Protein AF-A0A402DBP2-F1 (afdb_monomer_lite)

Structure (mmCIF, N/CA/C/O backbone):
data_AF-A0A402DBP2-F1
#
_entry.id   AF-A0A402DBP2-F1
#
loop_
_atom_site.group_PDB
_atom_site.id
_atom_site.type_symbol
_atom_site.label_atom_id
_atom_site.label_alt_id
_atom_site.label_comp_id
_atom_site.label_asym_id
_atom_site.label_entity_id
_atom_site.label_seq_id
_atom_site.pdbx_PDB_ins_code
_atom_site.Cartn_x
_atom_site.Cartn_y
_atom_site.Cartn_z
_atom_site.occupancy
_atom_site.B_iso_or_equiv
_atom_site.auth_seq_id
_atom_site.auth_comp_id
_atom_site.auth_asym_id
_atom_site.auth_atom_id
_atom_site.pdbx_PDB_model_num
ATOM 1 N N . MET A 1 1 ? -18.934 -12.670 -10.710 1.00 37.28 1 MET A N 1
ATOM 2 C CA . MET A 1 1 ? -18.566 -11.451 -11.459 1.00 37.28 1 MET A CA 1
ATOM 3 C C . MET A 1 1 ? -17.063 -11.507 -11.637 1.00 37.28 1 MET A C 1
ATOM 5 O O . MET A 1 1 ? -16.376 -11.527 -10.628 1.00 37.28 1 MET A O 1
ATOM 9 N N . ALA A 1 2 ? -16.567 -11.702 -12.858 1.00 37.47 2 ALA A N 1
ATOM 10 C CA . ALA A 1 2 ? -15.130 -11.810 -13.094 1.00 37.47 2 ALA A CA 1
ATOM 11 C C . ALA A 1 2 ? -14.470 -10.454 -12.798 1.00 37.47 2 ALA A C 1
ATOM 13 O O . ALA A 1 2 ? -14.871 -9.449 -13.379 1.00 37.47 2 ALA A O 1
ATOM 14 N N . GLU A 1 3 ? -13.513 -10.428 -11.871 1.00 47.62 3 GLU A N 1
ATOM 15 C CA . GLU A 1 3 ? -12.666 -9.263 -11.619 1.00 47.62 3 GLU A CA 1
ATOM 16 C C . GLU A 1 3 ? -11.857 -8.967 -12.885 1.00 47.62 3 GLU A C 1
ATOM 18 O O . GLU A 1 3 ? -10.913 -9.681 -13.227 1.00 47.62 3 GLU A O 1
ATOM 23 N N . GLU A 1 4 ? -12.236 -7.920 -13.614 1.00 49.62 4 GLU A N 1
ATOM 24 C CA . GLU A 1 4 ? -11.388 -7.365 -14.663 1.00 49.62 4 GLU A CA 1
ATOM 25 C C . GLU A 1 4 ? -10.175 -6.709 -13.995 1.00 49.62 4 GLU A C 1
ATOM 27 O O . GLU A 1 4 ? -10.201 -5.566 -13.536 1.00 49.62 4 GLU A O 1
ATOM 32 N N . THR A 1 5 ? -9.082 -7.461 -13.896 1.00 60.56 5 THR A N 1
ATOM 33 C CA . THR A 1 5 ? -7.776 -6.906 -13.547 1.00 60.56 5 THR A CA 1
ATOM 34 C C . THR A 1 5 ? -7.359 -5.931 -14.642 1.00 60.56 5 THR A C 1
ATOM 36 O O . THR A 1 5 ? -7.296 -6.286 -15.823 1.00 60.56 5 THR A O 1
ATOM 39 N N . ALA A 1 6 ? -7.106 -4.675 -14.265 1.00 66.50 6 ALA A N 1
ATOM 40 C CA . ALA A 1 6 ? -6.653 -3.660 -15.203 1.00 66.50 6 ALA A CA 1
ATOM 41 C C . ALA A 1 6 ? -5.301 -4.095 -15.787 1.00 66.50 6 ALA A C 1
ATOM 43 O O . ALA A 1 6 ? -4.314 -4.254 -15.067 1.00 66.50 6 ALA A O 1
ATOM 44 N N . LYS A 1 7 ? -5.264 -4.318 -17.102 1.00 77.00 7 LYS A N 1
ATOM 45 C CA . LYS A 1 7 ? -4.059 -4.724 -17.831 1.00 77.00 7 LYS A CA 1
ATOM 46 C C . LYS A 1 7 ? -3.437 -3.514 -18.503 1.00 77.00 7 LYS A C 1
ATOM 48 O O . LYS A 1 7 ? -4.121 -2.802 -19.234 1.00 77.00 7 LYS A O 1
ATOM 53 N N . ILE A 1 8 ? -2.131 -3.325 -18.342 1.00 67.69 8 ILE A N 1
ATOM 54 C CA . ILE A 1 8 ? -1.374 -2.350 -19.135 1.00 67.69 8 ILE A CA 1
ATOM 55 C C . ILE A 1 8 ? -0.336 -3.089 -19.968 1.00 67.69 8 ILE A C 1
ATOM 57 O O . ILE A 1 8 ? 0.447 -3.890 -19.465 1.00 67.69 8 ILE A O 1
ATOM 61 N N . LYS A 1 9 ? -0.304 -2.798 -21.269 1.00 71.31 9 LYS A N 1
ATOM 62 C CA . LYS A 1 9 ? 0.741 -3.290 -22.165 1.00 71.31 9 LYS A CA 1
ATOM 63 C C . LYS A 1 9 ? 1.899 -2.300 -22.191 1.00 71.31 9 LYS A C 1
ATOM 65 O O . LYS A 1 9 ? 1.736 -1.184 -22.677 1.00 71.31 9 LYS A O 1
ATOM 70 N N . LEU A 1 10 ? 3.067 -2.721 -21.713 1.00 63.94 10 LEU A N 1
ATOM 71 C CA . LEU A 1 10 ? 4.302 -1.943 -21.791 1.00 63.94 10 LEU A CA 1
ATOM 72 C C . LEU A 1 10 ? 5.319 -2.730 -22.615 1.00 63.94 10 LEU A C 1
ATOM 74 O O . LEU A 1 10 ? 5.664 -3.870 -22.308 1.00 63.94 10 LEU A O 1
ATOM 78 N N . TYR A 1 11 ? 5.772 -2.118 -23.708 1.00 65.88 11 TYR A N 1
ATOM 79 C CA . TYR A 1 11 ? 6.667 -2.736 -24.686 1.00 65.88 11 TYR A CA 1
ATOM 80 C C . TYR A 1 11 ? 6.136 -4.074 -25.232 1.00 65.88 11 TYR A C 1
ATOM 82 O O . TYR A 1 11 ? 5.274 -4.087 -26.114 1.00 65.88 11 TYR A O 1
ATOM 90 N N . ARG A 1 12 ? 6.682 -5.197 -24.751 1.00 70.00 12 ARG A N 1
ATOM 91 C CA . ARG A 1 12 ? 6.370 -6.559 -25.209 1.00 70.00 12 ARG A CA 1
ATOM 92 C C . ARG A 1 12 ? 5.529 -7.349 -24.213 1.00 70.00 12 ARG A C 1
ATOM 94 O O . ARG A 1 12 ? 4.995 -8.386 -24.596 1.00 70.00 12 ARG A O 1
ATOM 101 N N . LYS A 1 13 ? 5.393 -6.866 -22.978 1.00 73.25 13 LYS A N 1
ATOM 102 C CA . LYS A 1 13 ? 4.695 -7.563 -21.901 1.00 73.25 13 LYS A CA 1
ATOM 103 C C . LYS A 1 13 ? 3.385 -6.864 -21.565 1.00 73.25 13 LYS A C 1
ATOM 105 O O . LYS A 1 13 ? 3.228 -5.653 -21.727 1.00 73.25 13 LYS A O 1
ATOM 110 N N . THR A 1 14 ? 2.419 -7.668 -21.142 1.00 78.00 14 THR A N 1
ATOM 111 C CA . THR A 1 14 ? 1.170 -7.176 -20.567 1.00 78.00 14 THR A CA 1
ATOM 112 C C . THR A 1 14 ? 1.254 -7.406 -19.077 1.00 78.00 14 THR A C 1
ATOM 114 O O . THR A 1 14 ? 1.396 -8.543 -18.640 1.00 78.00 14 THR A O 1
ATOM 117 N N . TYR A 1 15 ? 1.188 -6.321 -18.329 1.00 75.19 15 TYR A N 1
ATOM 118 C CA . TYR A 1 15 ? 1.244 -6.324 -16.887 1.00 75.19 15 TYR A CA 1
ATOM 119 C C . TYR A 1 15 ? -0.160 -6.298 -16.319 1.00 75.19 15 TYR A C 1
ATOM 121 O O . TYR A 1 15 ? -1.032 -5.587 -16.826 1.00 75.19 15 TYR A O 1
ATOM 129 N N . GLN A 1 16 ? -0.349 -7.058 -15.252 1.00 78.12 16 GLN A N 1
ATOM 130 C CA . GLN A 1 16 ? -1.519 -6.943 -14.400 1.00 78.12 16 GLN A CA 1
ATOM 131 C C . GLN A 1 16 ? -1.218 -5.879 -13.358 1.00 78.12 16 GLN A C 1
ATOM 133 O O . GLN A 1 16 ? -0.213 -5.985 -12.655 1.00 78.12 16 GLN A O 1
ATOM 138 N N . LEU A 1 17 ? -2.051 -4.847 -13.278 1.00 74.12 17 LEU A N 1
ATOM 139 C CA . LEU A 1 17 ? -1.899 -3.872 -12.209 1.00 74.12 17 LEU A CA 1
ATOM 140 C C . LEU A 1 17 ? -2.443 -4.480 -10.921 1.00 74.12 17 LEU A C 1
ATOM 142 O O . LEU A 1 17 ? -3.527 -5.074 -10.958 1.00 74.12 17 LEU A O 1
ATOM 146 N N . PRO A 1 18 ? -1.749 -4.282 -9.788 1.00 74.44 18 PRO A N 1
ATOM 147 C CA . PRO A 1 18 ? -2.363 -4.504 -8.491 1.00 74.44 18 PRO A CA 1
ATOM 148 C C . PRO A 1 18 ? -3.674 -3.709 -8.422 1.00 74.44 18 PRO A C 1
ATOM 150 O O . PRO A 1 18 ? -3.735 -2.548 -8.842 1.00 74.44 18 PRO A O 1
ATOM 153 N N . GLN A 1 19 ? -4.749 -4.354 -7.974 1.00 70.06 19 GLN A N 1
ATOM 154 C CA . GLN A 1 19 ? -6.065 -3.727 -7.875 1.00 70.06 19 GLN A CA 1
ATOM 155 C C . GLN A 1 19 ? -6.210 -3.040 -6.521 1.00 70.06 19 GLN A C 1
ATOM 157 O O . GLN A 1 19 ? -6.127 -3.704 -5.502 1.00 70.06 19 GLN A O 1
ATOM 162 N N . LEU A 1 20 ? -6.496 -1.736 -6.512 1.00 64.25 20 LEU A N 1
ATOM 163 C CA . LEU A 1 20 ? -6.830 -0.998 -5.282 1.00 64.25 20 LEU A CA 1
ATOM 164 C C . LEU A 1 20 ? -8.285 -1.209 -4.843 1.00 64.25 20 LEU A C 1
ATOM 166 O O . LEU A 1 20 ? -8.573 -1.285 -3.654 1.00 64.25 20 LEU A O 1
ATOM 170 N N . ASN A 1 21 ? -9.204 -1.313 -5.806 1.00 63.12 21 ASN A N 1
ATOM 171 C CA . ASN A 1 21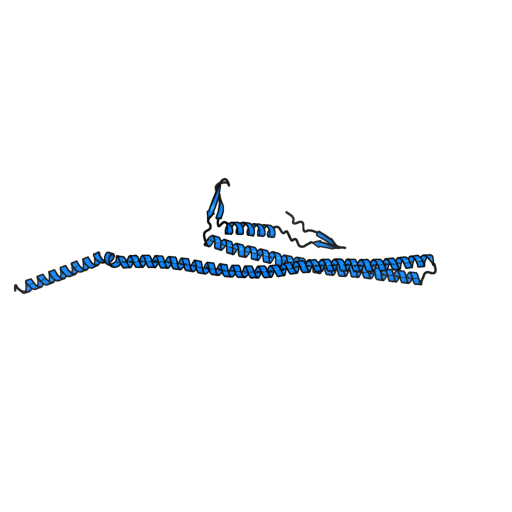 ? -10.641 -1.419 -5.555 1.00 63.12 21 ASN A CA 1
ATOM 172 C C . ASN A 1 21 ? -11.077 -2.881 -5.562 1.00 63.12 21 ASN A C 1
ATOM 174 O O . ASN A 1 21 ? -11.760 -3.323 -6.488 1.00 63.12 21 ASN A O 1
ATOM 178 N N . ARG A 1 22 ? -10.650 -3.640 -4.554 1.00 72.06 22 ARG A N 1
ATOM 179 C CA . ARG A 1 22 ? -11.121 -5.014 -4.395 1.00 72.06 22 ARG A CA 1
ATOM 180 C C . ARG A 1 22 ? -12.489 -5.043 -3.692 1.00 72.06 22 ARG A C 1
ATOM 182 O O . ARG A 1 22 ? -12.741 -4.209 -2.817 1.00 72.06 22 ARG A O 1
ATOM 189 N N . PRO A 1 23 ? -13.395 -5.970 -4.057 1.00 78.81 23 PRO A N 1
ATOM 190 C CA . PRO A 1 23 ? -14.721 -6.063 -3.445 1.00 78.81 23 PRO A CA 1
ATOM 191 C C . PRO A 1 23 ? -14.691 -6.271 -1.925 1.00 78.81 23 PRO A C 1
ATOM 193 O O . PRO A 1 23 ? -15.553 -5.761 -1.218 1.00 78.81 23 PRO A O 1
ATOM 196 N N . ASP A 1 24 ? -13.696 -6.992 -1.412 1.00 79.38 24 ASP A N 1
ATOM 197 C CA . ASP A 1 24 ? -13.490 -7.228 0.020 1.00 79.38 24 ASP A CA 1
ATOM 198 C C . ASP A 1 24 ? -13.133 -5.947 0.793 1.00 79.38 24 ASP A C 1
ATOM 200 O O . ASP A 1 24 ? -13.621 -5.761 1.908 1.00 79.38 24 ASP A O 1
ATOM 204 N N . LEU A 1 25 ? -12.362 -5.028 0.199 1.00 80.31 25 LEU A N 1
ATOM 205 C CA . LEU A 1 25 ? -12.097 -3.708 0.780 1.00 80.31 25 LEU A CA 1
ATOM 206 C C . LEU A 1 25 ? -13.372 -2.872 0.890 1.00 80.31 25 LEU A C 1
ATOM 208 O O . LEU A 1 25 ? -13.579 -2.222 1.911 1.00 80.31 25 LEU A O 1
ATOM 212 N N . LEU A 1 26 ? -14.217 -2.886 -0.145 1.00 82.12 26 LEU A N 1
ATOM 213 C CA . LEU A 1 26 ? -15.488 -2.153 -0.135 1.00 82.12 26 LEU A CA 1
ATOM 214 C C . LEU A 1 26 ? -16.405 -2.681 0.971 1.00 82.12 26 LEU A C 1
ATOM 216 O O . LEU A 1 26 ? -16.909 -1.904 1.774 1.00 82.12 26 LEU A O 1
ATOM 220 N N . VAL A 1 27 ? -16.524 -4.007 1.082 1.00 87.06 27 VAL A N 1
ATOM 221 C CA . VAL 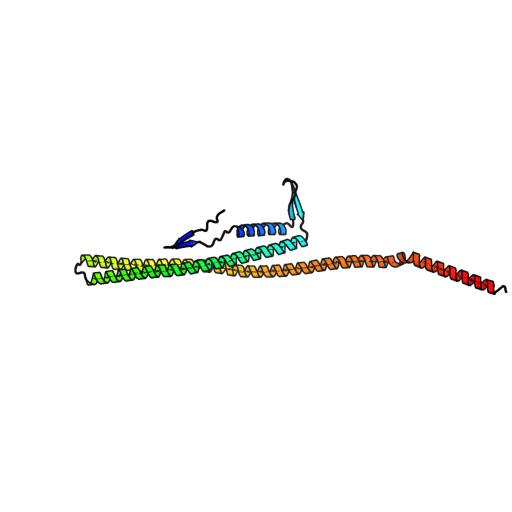A 1 27 ? -17.279 -4.649 2.167 1.00 87.06 27 VAL A CA 1
ATOM 222 C C . VAL A 1 27 ? -16.728 -4.248 3.536 1.00 87.06 27 VAL A C 1
ATOM 224 O O . VAL A 1 27 ? -17.500 -3.946 4.443 1.00 87.06 27 VAL A O 1
ATOM 227 N N . LEU A 1 28 ? -15.405 -4.214 3.701 1.00 84.25 28 LEU A N 1
ATOM 228 C CA . LEU A 1 28 ? -14.782 -3.807 4.959 1.00 84.25 28 LEU A CA 1
ATOM 229 C C . LEU A 1 28 ? -15.036 -2.325 5.285 1.00 84.25 28 LEU A C 1
ATOM 231 O O . LEU A 1 28 ? -15.276 -1.982 6.441 1.00 84.25 28 LEU A O 1
ATOM 235 N N . GLN A 1 29 ? -15.009 -1.441 4.285 1.00 79.00 29 GLN A N 1
ATOM 236 C CA . GLN A 1 29 ? -15.334 -0.022 4.457 1.00 79.00 29 GLN A CA 1
ATOM 237 C C . GLN A 1 29 ? -16.790 0.173 4.885 1.00 79.00 29 GLN A C 1
ATOM 239 O O . GLN A 1 29 ? -17.044 0.922 5.832 1.00 79.00 29 GLN A O 1
ATOM 244 N N . ASP A 1 30 ? -17.720 -0.538 4.247 1.00 86.56 30 ASP A N 1
ATOM 245 C CA . ASP A 1 30 ? -19.138 -0.515 4.603 1.00 86.56 30 ASP A CA 1
ATOM 246 C C . ASP A 1 30 ? -19.345 -1.016 6.042 1.00 86.56 30 ASP A C 1
ATOM 248 O O . ASP A 1 30 ? -20.021 -0.362 6.837 1.00 86.56 30 ASP A O 1
ATOM 252 N N . GLN A 1 31 ? -18.681 -2.112 6.431 1.00 86.88 31 GLN A N 1
ATOM 253 C CA . GLN A 1 31 ? -18.722 -2.642 7.801 1.00 86.88 31 GLN A CA 1
ATOM 254 C C . GLN A 1 31 ? -18.215 -1.634 8.838 1.00 86.88 31 GLN A C 1
ATOM 256 O O . GLN A 1 31 ? -18.854 -1.440 9.876 1.00 86.88 31 GLN A O 1
ATOM 261 N N . ILE A 1 32 ? -17.089 -0.968 8.562 1.00 75.62 32 ILE A N 1
ATOM 262 C CA . ILE A 1 32 ? -16.539 0.073 9.438 1.00 75.62 32 ILE A CA 1
ATOM 263 C C . ILE A 1 32 ? -17.543 1.221 9.580 1.00 75.62 32 ILE A C 1
ATOM 265 O O . ILE A 1 32 ? -17.805 1.664 10.700 1.00 75.62 32 ILE A O 1
ATOM 269 N N . GLN A 1 33 ? -18.134 1.686 8.476 1.00 76.31 33 GLN A N 1
ATOM 270 C CA . GLN A 1 33 ? -19.114 2.772 8.500 1.00 76.31 33 GLN A CA 1
ATOM 271 C C . GLN A 1 33 ? -20.371 2.396 9.285 1.00 76.31 33 GLN A C 1
ATOM 273 O O . GLN A 1 33 ? -20.788 3.150 10.167 1.00 76.31 33 GLN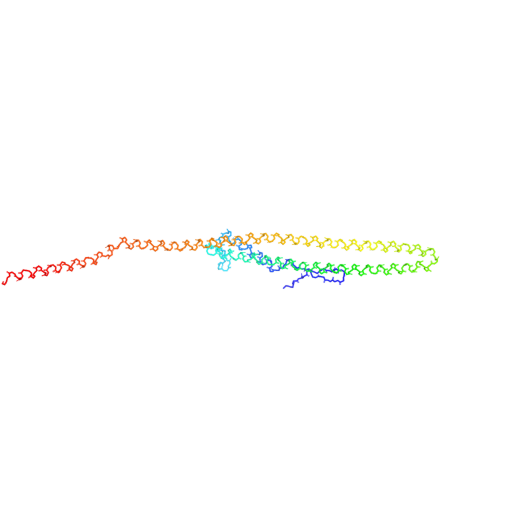 A O 1
ATOM 278 N N . GLU A 1 34 ? -20.961 1.231 9.016 1.00 81.44 34 GLU A N 1
ATOM 279 C CA . GLU A 1 34 ? -22.141 0.748 9.734 1.00 81.44 34 GLU A CA 1
ATOM 280 C C . GLU A 1 34 ? -21.874 0.652 11.237 1.00 81.44 34 GLU A C 1
ATOM 282 O O . GLU A 1 34 ? -22.673 1.124 12.052 1.00 81.44 34 GLU A O 1
ATOM 287 N N . ARG A 1 35 ? -20.716 0.105 11.620 1.00 78.75 35 ARG A N 1
ATOM 288 C CA . ARG A 1 35 ? -20.359 -0.070 13.027 1.00 78.75 35 ARG A CA 1
ATOM 289 C C . ARG A 1 35 ? -20.070 1.255 13.728 1.00 78.75 35 ARG A C 1
ATOM 291 O O . ARG A 1 35 ? -20.489 1.442 14.869 1.00 78.75 35 ARG A O 1
ATOM 298 N N . GLN A 1 36 ? -19.434 2.212 13.052 1.00 68.06 36 GLN A N 1
ATOM 299 C CA . GLN A 1 36 ? -19.274 3.573 13.572 1.00 68.06 36 GLN A CA 1
ATOM 300 C C . GLN A 1 36 ? -20.623 4.250 13.822 1.00 68.06 36 GLN A C 1
ATOM 302 O O . GLN A 1 36 ? -20.802 4.883 14.863 1.00 68.06 36 GLN A O 1
ATOM 307 N N . GLN A 1 37 ? -21.581 4.115 12.899 1.00 73.88 37 GLN A N 1
ATOM 308 C CA . GLN A 1 37 ? -22.921 4.676 13.084 1.00 73.88 37 GLN A CA 1
ATOM 309 C C . GLN A 1 37 ? -23.649 4.012 14.251 1.00 73.88 37 GLN A C 1
ATOM 311 O O . GLN A 1 37 ? -24.258 4.702 15.071 1.00 73.88 37 GLN A O 1
ATOM 316 N N . LEU A 1 38 ? -23.539 2.690 14.369 1.00 73.50 38 LEU A N 1
ATOM 317 C CA . LEU A 1 38 ? -24.105 1.922 15.471 1.00 73.50 38 LEU A CA 1
ATOM 318 C C . LEU A 1 38 ? -23.569 2.409 16.833 1.00 73.50 38 LEU A C 1
ATOM 320 O O . LEU A 1 38 ? -24.354 2.724 17.726 1.00 73.50 38 LEU A O 1
ATOM 324 N N . ILE A 1 39 ? -22.246 2.536 16.971 1.00 61.94 39 ILE A N 1
ATOM 325 C CA . ILE A 1 39 ? -21.585 2.998 18.203 1.00 61.94 39 ILE A CA 1
ATOM 326 C C . ILE A 1 39 ? -21.944 4.458 18.507 1.00 61.94 39 ILE A C 1
ATOM 328 O O . ILE A 1 39 ? -22.267 4.791 19.643 1.00 61.94 39 ILE A O 1
ATOM 332 N N . LYS A 1 40 ? -21.931 5.336 17.495 1.00 67.75 40 LYS A N 1
ATOM 333 C CA . LYS A 1 40 ? -22.219 6.769 17.661 1.00 67.75 40 LYS A CA 1
ATOM 334 C C . LYS A 1 40 ? -23.660 7.032 18.090 1.00 67.75 40 LYS A C 1
ATOM 336 O O . LYS A 1 40 ? -23.914 7.938 18.878 1.00 67.75 40 LYS A O 1
ATOM 341 N N . THR A 1 41 ? -24.605 6.286 17.528 1.00 72.56 41 THR A N 1
ATOM 342 C CA . THR A 1 41 ? -26.033 6.449 17.834 1.00 72.56 41 THR A CA 1
ATOM 343 C C . THR A 1 41 ? -26.452 5.687 19.086 1.00 72.56 41 THR A C 1
ATOM 345 O O . THR A 1 41 ? -27.486 6.019 19.663 1.00 72.56 41 THR A O 1
ATOM 348 N N . GLY A 1 42 ? -25.676 4.677 19.499 1.00 66.56 42 GLY A N 1
ATOM 349 C CA . GLY A 1 42 ? -26.003 3.803 20.623 1.00 66.56 42 GLY A CA 1
ATOM 350 C C . GLY A 1 42 ? -27.276 2.990 20.387 1.00 66.56 42 GLY A C 1
ATOM 351 O O . GLY A 1 42 ? -27.913 2.559 21.345 1.00 66.56 42 GLY A O 1
ATOM 352 N N . LYS A 1 43 ? -27.702 2.825 19.128 1.00 76.88 43 LYS A N 1
ATOM 353 C CA . LYS A 1 43 ? -28.990 2.229 18.768 1.00 76.88 43 LYS A CA 1
ATOM 354 C C . LYS A 1 43 ? -28.828 1.229 17.636 1.00 76.88 43 LYS A C 1
ATOM 356 O O . LYS A 1 43 ? -28.306 1.550 16.572 1.00 76.88 43 LYS A O 1
ATOM 361 N N . ARG A 1 44 ? -29.359 0.025 17.834 1.00 78.50 44 ARG A N 1
ATOM 362 C CA . ARG A 1 44 ? -29.469 -0.993 16.791 1.00 78.50 44 ARG A CA 1
ATOM 363 C C . ARG A 1 44 ? -30.849 -0.909 16.148 1.00 78.50 44 ARG A C 1
ATOM 365 O O . ARG A 1 44 ? -31.868 -1.020 16.826 1.00 78.50 44 ARG A O 1
ATOM 372 N N . VAL A 1 45 ? -30.885 -0.739 14.829 1.00 70.50 45 VAL A N 1
ATOM 373 C CA . VAL A 1 45 ? -32.132 -0.763 14.057 1.00 70.50 45 VAL A CA 1
ATOM 374 C C . VAL A 1 45 ? -32.417 -2.201 13.636 1.00 70.50 45 VAL A C 1
ATOM 376 O O . VAL A 1 45 ? -31.688 -2.773 12.829 1.00 70.50 45 VAL A O 1
ATOM 379 N N . ARG A 1 46 ? -33.486 -2.797 14.168 1.00 68.06 46 ARG A N 1
ATOM 380 C CA . ARG A 1 46 ? -34.009 -4.089 13.705 1.00 68.06 46 ARG A CA 1
ATOM 381 C C . ARG A 1 46 ? -35.281 -3.882 12.896 1.00 68.06 46 ARG A C 1
ATOM 383 O O . ARG A 1 46 ? -36.202 -3.193 13.331 1.00 68.06 46 ARG A O 1
ATOM 390 N N . ASN A 1 47 ? -35.348 -4.525 11.735 1.00 61.78 47 ASN A N 1
ATOM 391 C CA . ASN A 1 47 ? -36.579 -4.607 10.958 1.00 61.78 47 ASN A CA 1
ATOM 392 C C . ASN A 1 47 ? -37.461 -5.707 11.561 1.00 61.78 47 ASN A C 1
ATOM 394 O O . ASN A 1 47 ? -37.052 -6.867 11.614 1.00 61.78 47 ASN A O 1
ATOM 398 N N . THR A 1 48 ? -38.663 -5.360 12.013 1.00 60.09 48 THR A N 1
ATOM 399 C CA . THR A 1 48 ? -39.669 -6.328 12.470 1.00 60.09 48 THR A CA 1
ATOM 400 C C . THR A 1 48 ? -40.789 -6.490 11.442 1.00 60.09 48 THR A C 1
ATOM 402 O O . THR A 1 48 ? -41.084 -5.572 10.679 1.00 60.09 48 THR A O 1
ATOM 405 N N . TRP A 1 49 ? -41.355 -7.707 11.417 1.00 47.56 49 TRP A N 1
ATOM 406 C CA . TRP A 1 49 ? -42.467 -8.201 10.585 1.00 47.56 49 TRP A CA 1
ATOM 407 C C . TRP A 1 49 ? -42.471 -7.660 9.138 1.00 47.56 49 TRP A C 1
ATOM 409 O O . TRP A 1 49 ? -43.052 -6.621 8.834 1.00 47.56 49 TRP A O 1
ATOM 419 N N . LEU A 1 50 ? -41.785 -8.385 8.242 1.00 57.47 50 LEU A N 1
ATOM 420 C CA . LEU A 1 50 ? -41.755 -8.145 6.786 1.00 57.47 50 LEU A CA 1
ATOM 421 C C . LEU A 1 50 ? -41.229 -6.761 6.336 1.00 57.47 50 LEU A C 1
ATOM 423 O O . LEU A 1 50 ? -41.514 -6.326 5.226 1.00 57.47 50 LEU A O 1
ATOM 427 N N . GLY A 1 51 ? -40.430 -6.070 7.159 1.00 58.97 51 GLY A N 1
ATOM 428 C CA . GLY A 1 51 ? -39.767 -4.812 6.771 1.00 58.97 51 GLY A CA 1
ATOM 429 C C . GLY A 1 51 ? -40.631 -3.553 6.899 1.00 58.97 51 GLY A C 1
ATOM 430 O O . GLY A 1 51 ? -40.192 -2.475 6.507 1.00 58.97 51 GLY A O 1
ATOM 431 N N . LEU A 1 52 ? -41.833 -3.664 7.477 1.00 58.66 52 LEU A N 1
ATOM 432 C CA . LEU A 1 52 ? -42.803 -2.565 7.576 1.00 58.66 52 LEU A CA 1
ATOM 433 C C . LEU A 1 52 ? -42.581 -1.644 8.790 1.00 58.66 52 LEU A C 1
ATOM 435 O O . LEU A 1 52 ? -43.083 -0.520 8.799 1.00 58.66 52 LEU A O 1
ATOM 439 N N . ARG A 1 53 ? -41.834 -2.077 9.819 1.00 57.44 53 ARG A N 1
ATOM 440 C CA . ARG A 1 53 ? -41.478 -1.243 10.982 1.00 57.44 53 ARG A CA 1
ATOM 441 C C . ARG A 1 53 ? -40.014 -1.423 11.390 1.00 57.44 53 ARG A C 1
ATOM 443 O O . ARG A 1 53 ? -39.517 -2.542 11.500 1.00 57.44 53 ARG A O 1
ATOM 450 N N . LYS A 1 54 ? -39.344 -0.296 11.649 1.00 66.62 54 LYS A N 1
ATOM 451 C CA . LYS A 1 54 ? -37.997 -0.222 12.230 1.00 66.62 54 LYS A CA 1
ATOM 452 C C . LYS A 1 54 ? -38.125 -0.044 13.739 1.00 66.62 54 LYS A C 1
ATOM 454 O O . LYS A 1 54 ? -38.745 0.918 14.186 1.00 66.62 54 LYS A O 1
ATOM 459 N N . LYS A 1 55 ? -37.564 -0.969 14.515 1.00 72.75 55 LYS A N 1
ATOM 460 C CA . LYS A 1 55 ? -37.457 -0.856 15.972 1.00 72.75 55 LYS A CA 1
ATOM 461 C C . LYS A 1 55 ? -36.026 -0.462 16.320 1.00 72.75 55 LYS A C 1
ATOM 463 O O . LYS A 1 55 ? -35.090 -1.166 15.948 1.00 72.75 55 LYS A O 1
ATOM 468 N N . GLU A 1 56 ? -35.876 0.664 17.005 1.00 76.06 56 GLU A N 1
ATOM 469 C CA . GLU A 1 56 ? -34.604 1.093 17.586 1.00 76.06 56 GLU A CA 1
ATOM 470 C C . GLU A 1 56 ? -34.474 0.471 18.977 1.00 76.06 56 GLU A C 1
ATOM 472 O O . GLU A 1 56 ? -35.291 0.740 19.857 1.00 76.06 56 GLU A O 1
ATOM 477 N N . GLU A 1 57 ? -33.471 -0.381 19.170 1.00 76.06 57 GLU A N 1
ATOM 478 C CA . GLU A 1 57 ? -33.118 -0.932 20.480 1.00 76.06 57 GLU A CA 1
ATOM 479 C C . GLU A 1 57 ? -31.826 -0.253 20.961 1.00 76.06 57 GLU A C 1
ATOM 481 O O . GLU A 1 57 ? -30.836 -0.270 20.223 1.00 76.06 57 GLU A O 1
ATOM 486 N N . PRO A 1 58 ? -31.823 0.395 22.143 1.00 77.25 58 PRO A N 1
ATOM 487 C CA . PRO A 1 58 ? -30.612 0.990 22.691 1.00 77.25 58 PRO A CA 1
ATOM 488 C C . PRO A 1 58 ? -29.605 -0.110 23.027 1.00 77.25 58 PRO A C 1
ATOM 490 O O . PRO A 1 58 ? -29.975 -1.151 23.570 1.00 77.25 58 PRO A O 1
ATOM 493 N N . LEU A 1 59 ? -28.339 0.131 22.707 1.00 68.75 59 LEU A N 1
ATOM 494 C CA . LEU A 1 59 ? -27.240 -0.754 23.064 1.00 68.75 59 LEU A CA 1
ATOM 495 C C . LEU A 1 59 ? -26.907 -0.551 24.534 1.00 68.75 59 LEU A C 1
ATOM 497 O O . LEU A 1 59 ? -26.751 0.581 24.998 1.00 68.75 59 LEU A O 1
ATOM 501 N N . ASN A 1 60 ? -26.777 -1.652 25.266 1.00 71.94 60 ASN A N 1
ATOM 502 C CA . ASN A 1 60 ? -26.193 -1.582 26.599 1.00 71.94 60 ASN A CA 1
ATOM 503 C C . ASN A 1 60 ? -24.661 -1.421 26.511 1.00 71.94 60 ASN A C 1
ATOM 505 O O . ASN A 1 60 ? -24.066 -1.462 25.428 1.00 71.94 60 ASN A O 1
ATOM 509 N N . PHE A 1 61 ? -24.017 -1.202 27.659 1.00 64.75 61 PHE A N 1
ATOM 510 C CA . PHE A 1 61 ? -22.570 -0.993 27.721 1.00 64.75 61 PHE A CA 1
ATOM 511 C C . PHE A 1 61 ? -21.788 -2.172 27.129 1.00 64.75 61 PHE A C 1
ATOM 513 O O . PHE A 1 61 ? -20.902 -1.957 26.309 1.00 64.75 61 PHE A O 1
ATOM 520 N N . GLU A 1 62 ? -22.150 -3.405 27.486 1.00 67.31 62 GLU A N 1
ATOM 521 C CA . GLU A 1 62 ? -21.470 -4.614 27.015 1.00 67.31 62 GLU A CA 1
ATOM 522 C C . GLU A 1 62 ? -21.606 -4.780 25.495 1.00 67.31 62 GLU A C 1
ATOM 524 O O . GLU A 1 62 ? -20.632 -5.065 24.803 1.00 67.31 62 GLU A O 1
ATOM 529 N N . GLU A 1 63 ? -22.789 -4.522 24.936 1.00 68.31 63 GLU A N 1
ATOM 530 C CA . GLU A 1 63 ? -22.988 -4.544 23.486 1.00 68.31 63 GLU A CA 1
ATOM 531 C C . GLU A 1 63 ? -22.191 -3.440 22.782 1.00 68.31 63 GLU A C 1
ATOM 533 O O . GLU A 1 63 ? -21.573 -3.690 21.751 1.00 68.31 63 GLU A O 1
ATOM 538 N N . THR A 1 64 ? -22.163 -2.229 23.343 1.00 63.66 64 THR A N 1
ATOM 539 C CA . THR A 1 64 ? -21.364 -1.115 22.808 1.00 63.66 64 THR A CA 1
ATOM 540 C C . THR A 1 64 ? -19.873 -1.453 22.838 1.00 63.66 64 THR A C 1
ATOM 542 O O . THR A 1 64 ? -19.155 -1.203 21.869 1.00 63.66 64 THR A O 1
ATOM 545 N N . PHE A 1 65 ? -19.416 -2.080 23.921 1.00 67.62 65 PHE A N 1
ATOM 546 C CA . PHE A 1 65 ? -18.041 -2.520 24.099 1.00 67.62 65 PHE A CA 1
ATOM 547 C C . PHE A 1 65 ? -17.644 -3.594 23.078 1.00 67.62 65 PHE A C 1
ATOM 549 O O . PHE A 1 65 ? -16.610 -3.475 22.422 1.00 67.62 65 PHE A O 1
ATOM 556 N N . GLN A 1 66 ? -18.493 -4.599 22.866 1.00 72.44 66 GLN A N 1
ATOM 557 C CA . GLN A 1 66 ? -18.264 -5.634 21.854 1.00 72.44 66 GLN A CA 1
ATOM 558 C C . GLN A 1 66 ? -18.198 -5.056 20.436 1.00 72.44 66 GLN A C 1
ATOM 560 O O . GLN A 1 66 ? -17.409 -5.516 19.609 1.00 72.44 66 GLN A O 1
ATOM 565 N N . GLU A 1 67 ? -19.013 -4.048 20.126 1.00 71.00 67 GLU A N 1
ATOM 566 C CA . GLU A 1 67 ? -18.960 -3.372 18.828 1.00 71.00 67 GLU A CA 1
ATOM 567 C C . GLU A 1 67 ? -17.690 -2.520 18.690 1.00 71.00 67 GLU A C 1
ATOM 569 O O . GLU A 1 67 ? -17.089 -2.500 17.619 1.00 71.00 67 GLU A O 1
ATOM 574 N N . LEU A 1 68 ? -17.198 -1.902 19.766 1.00 63.47 68 LEU A N 1
ATOM 575 C CA . LEU A 1 68 ? -15.893 -1.230 19.776 1.00 63.47 68 LEU A CA 1
ATOM 576 C C . LEU A 1 68 ? -14.737 -2.222 19.548 1.00 63.47 68 LEU A C 1
ATOM 578 O O . LEU A 1 68 ? -13.865 -1.961 18.720 1.00 63.47 68 LEU A O 1
ATOM 582 N N . GLU A 1 69 ? -14.753 -3.397 20.185 1.00 70.38 69 GLU A N 1
ATOM 583 C CA . GLU A 1 69 ? -13.766 -4.463 19.939 1.00 70.38 69 GLU A CA 1
ATOM 584 C C . GLU A 1 69 ? -13.806 -4.981 18.491 1.00 70.38 69 GLU A C 1
ATOM 586 O O . GLU A 1 69 ? -12.771 -5.316 17.907 1.00 70.38 69 GLU A O 1
ATOM 591 N N . ARG A 1 70 ? -14.995 -5.067 17.888 1.00 79.62 70 ARG A N 1
ATOM 592 C CA . ARG A 1 70 ? -15.140 -5.446 16.475 1.00 79.62 70 ARG A CA 1
ATOM 593 C C . ARG A 1 70 ? -14.642 -4.345 15.545 1.00 79.62 70 ARG A C 1
ATOM 595 O O . ARG A 1 70 ? -13.901 -4.661 14.624 1.00 79.62 70 ARG A O 1
ATOM 602 N N . LEU A 1 71 ? -14.943 -3.077 15.835 1.00 71.88 71 LEU A N 1
ATOM 603 C CA . LEU A 1 71 ? -14.410 -1.933 15.085 1.00 71.88 71 LEU A CA 1
ATOM 604 C C . LEU A 1 71 ? -12.878 -1.969 15.089 1.00 71.88 71 LEU A C 1
ATOM 606 O O . LEU A 1 71 ? -12.232 -1.757 14.067 1.00 71.88 71 LEU A O 1
ATOM 610 N N . VAL A 1 72 ? -12.304 -2.328 16.238 1.00 67.25 72 VAL A N 1
ATOM 611 C CA . VAL A 1 72 ? -10.871 -2.559 16.404 1.00 67.25 72 VAL A CA 1
ATOM 612 C C . VAL A 1 72 ? -10.315 -3.630 15.470 1.00 67.25 72 VAL A C 1
ATOM 614 O O . VAL A 1 72 ? -9.255 -3.453 14.862 1.00 67.25 72 VAL A O 1
ATOM 617 N N . LYS A 1 73 ? -11.019 -4.747 15.324 1.00 77.94 73 LYS A N 1
ATOM 618 C CA . LYS A 1 73 ? -10.621 -5.815 14.402 1.00 77.94 73 LYS A CA 1
ATOM 619 C C . LYS A 1 73 ? -10.742 -5.374 12.943 1.00 77.94 73 LYS A C 1
ATOM 621 O O . LYS A 1 73 ? -9.814 -5.633 12.180 1.00 77.94 73 LYS A O 1
ATOM 626 N N . ASP A 1 74 ? -11.806 -4.657 12.594 1.00 77.12 74 ASP A N 1
ATOM 627 C CA . ASP A 1 74 ? -12.050 -4.177 11.230 1.00 77.12 74 ASP A CA 1
ATOM 628 C C . ASP A 1 74 ? -10.942 -3.207 10.776 1.00 77.12 74 ASP A C 1
ATOM 630 O O . ASP A 1 74 ? -10.369 -3.361 9.698 1.00 77.12 74 ASP A O 1
ATOM 634 N N . TYR A 1 75 ? -10.535 -2.266 11.635 1.00 68.75 75 TYR A N 1
ATOM 635 C CA . TYR A 1 75 ? -9.401 -1.379 11.349 1.00 68.75 75 TYR A CA 1
ATOM 636 C C . TYR A 1 75 ? -8.071 -2.126 11.234 1.00 68.75 75 TYR A C 1
ATOM 638 O O . TYR A 1 75 ? -7.279 -1.826 10.343 1.00 68.75 75 TYR A O 1
ATOM 646 N N . ASN A 1 76 ? -7.818 -3.129 12.080 1.00 75.19 76 ASN A N 1
ATOM 647 C CA . ASN A 1 76 ? -6.632 -3.978 11.940 1.00 75.19 76 ASN A CA 1
ATOM 648 C C . ASN A 1 76 ? -6.626 -4.743 10.609 1.00 75.19 76 ASN A C 1
ATOM 650 O O . ASN A 1 76 ? -5.569 -4.922 10.003 1.00 75.19 76 ASN A O 1
ATOM 654 N N . GLN A 1 77 ? -7.792 -5.184 10.137 1.00 81.88 77 GLN A N 1
ATOM 655 C CA . GLN A 1 77 ? -7.930 -5.825 8.835 1.00 81.88 77 GLN A CA 1
ATOM 656 C C . GLN A 1 77 ? -7.685 -4.834 7.691 1.00 81.88 77 GLN A C 1
ATOM 658 O O . GLN A 1 77 ? -6.958 -5.169 6.759 1.00 81.88 77 GLN A O 1
ATOM 663 N N . LEU A 1 78 ? -8.194 -3.602 7.793 1.00 76.62 78 LEU A N 1
ATOM 664 C CA . LEU A 1 78 ? -7.949 -2.537 6.814 1.00 76.62 78 LEU A CA 1
ATOM 665 C C . LEU A 1 78 ? -6.456 -2.214 6.729 1.00 76.62 78 LEU A C 1
ATOM 667 O O . LEU A 1 78 ? -5.881 -2.099 5.652 1.00 76.62 78 LEU A O 1
ATOM 671 N N . ILE A 1 79 ? -5.808 -2.134 7.887 1.00 72.94 79 ILE A N 1
ATOM 672 C CA . ILE A 1 79 ? -4.371 -1.933 8.011 1.00 72.94 79 ILE A CA 1
ATOM 673 C C . ILE A 1 79 ? -3.599 -3.065 7.308 1.00 72.94 79 ILE A C 1
ATOM 675 O O . ILE A 1 79 ? -2.688 -2.792 6.525 1.00 72.94 79 ILE A O 1
ATOM 679 N N . ARG A 1 80 ? -3.962 -4.332 7.538 1.00 78.75 80 ARG A N 1
ATOM 680 C CA . ARG A 1 80 ? -3.335 -5.468 6.838 1.00 78.75 80 ARG A CA 1
ATOM 681 C C . ARG A 1 80 ? -3.537 -5.381 5.330 1.00 78.75 80 ARG A C 1
ATOM 683 O O . ARG A 1 80 ? -2.559 -5.473 4.601 1.00 78.75 80 ARG A O 1
ATOM 690 N N . PHE A 1 81 ? -4.759 -5.094 4.883 1.00 77.50 81 PHE A N 1
ATOM 691 C CA . PHE A 1 81 ? -5.074 -4.928 3.465 1.00 77.50 81 PHE A CA 1
ATOM 692 C C . PHE A 1 81 ? -4.168 -3.884 2.798 1.00 77.50 81 PHE A C 1
ATOM 694 O O . PHE A 1 81 ? -3.582 -4.153 1.751 1.00 77.50 81 PHE A O 1
ATOM 701 N N . LEU A 1 82 ? -4.008 -2.714 3.427 1.00 73.25 82 LEU A N 1
ATOM 702 C CA . LEU A 1 82 ? -3.133 -1.646 2.935 1.00 73.25 82 LEU A CA 1
ATOM 703 C C . LEU A 1 82 ? -1.657 -2.073 2.899 1.00 73.25 82 LEU A C 1
ATOM 705 O O . LEU A 1 82 ? -0.947 -1.746 1.950 1.00 73.25 82 LEU A O 1
ATOM 709 N N . THR A 1 83 ? -1.197 -2.833 3.901 1.00 74.31 83 THR A N 1
ATOM 710 C CA . THR A 1 83 ? 0.179 -3.358 3.944 1.00 74.31 83 THR A CA 1
ATOM 711 C C . THR A 1 83 ? 0.430 -4.389 2.842 1.00 74.31 83 THR A C 1
ATOM 713 O O . THR A 1 83 ? 1.435 -4.286 2.144 1.00 74.31 83 THR A O 1
ATOM 716 N N . ASP A 1 84 ? -0.493 -5.323 2.626 1.00 77.06 84 ASP A N 1
ATOM 717 C CA . ASP A 1 84 ? -0.361 -6.341 1.581 1.00 77.06 84 ASP A CA 1
ATOM 718 C C . ASP A 1 84 ? -0.375 -5.701 0.181 1.00 77.06 84 ASP A C 1
ATOM 720 O O . ASP A 1 84 ? 0.456 -6.025 -0.668 1.00 77.06 84 ASP A O 1
ATOM 724 N N . HIS A 1 85 ? -1.254 -4.717 -0.046 1.00 76.19 85 HIS A N 1
ATOM 725 C CA . HIS A 1 85 ? -1.314 -3.983 -1.317 1.00 76.19 85 HIS A CA 1
ATOM 726 C C . HIS A 1 85 ? -0.047 -3.176 -1.586 1.00 76.19 85 HIS A C 1
ATOM 728 O O . HIS A 1 85 ? 0.421 -3.122 -2.724 1.00 76.19 85 HIS A O 1
ATOM 734 N N . LYS A 1 86 ? 0.542 -2.569 -0.552 1.00 75.19 86 LYS A N 1
ATOM 735 C CA . LYS A 1 86 ? 1.836 -1.887 -0.661 1.00 75.19 86 LYS A CA 1
ATOM 736 C C . LYS A 1 86 ? 2.910 -2.837 -1.194 1.00 75.19 86 LYS A C 1
ATOM 738 O O . LYS A 1 86 ? 3.638 -2.477 -2.119 1.00 75.19 86 LYS A O 1
ATOM 743 N N . ASP A 1 87 ? 2.987 -4.046 -0.646 1.00 78.44 87 ASP A N 1
ATOM 744 C CA . ASP A 1 87 ? 3.980 -5.040 -1.052 1.00 78.44 87 ASP A CA 1
ATOM 745 C C . ASP A 1 87 ? 3.743 -5.536 -2.488 1.00 78.44 87 ASP A C 1
ATOM 747 O O . ASP A 1 87 ? 4.700 -5.748 -3.237 1.00 78.44 87 ASP A O 1
ATOM 751 N N . GLU A 1 88 ? 2.484 -5.678 -2.912 1.00 81.75 88 GLU A N 1
ATOM 752 C CA . GLU A 1 88 ? 2.136 -5.989 -4.304 1.00 81.75 88 GLU A CA 1
ATOM 753 C C . GLU A 1 88 ? 2.599 -4.891 -5.274 1.00 81.75 88 GLU A C 1
ATOM 755 O O . GLU A 1 88 ? 3.244 -5.193 -6.283 1.00 81.75 88 GLU A O 1
ATOM 760 N N . TYR A 1 89 ? 2.335 -3.619 -4.959 1.00 79.31 89 TYR A N 1
ATOM 761 C CA . TYR A 1 89 ? 2.805 -2.490 -5.767 1.00 79.31 89 TYR A CA 1
ATOM 762 C C . TYR A 1 89 ? 4.328 -2.388 -5.795 1.00 79.31 89 TYR A C 1
ATOM 764 O O . TYR A 1 89 ? 4.902 -2.159 -6.860 1.00 79.31 89 TYR A O 1
ATOM 772 N N . TRP A 1 90 ? 4.994 -2.606 -4.661 1.00 79.19 90 TRP A N 1
ATOM 773 C CA . TRP A 1 90 ? 6.452 -2.620 -4.592 1.00 79.19 90 TRP A CA 1
ATOM 774 C C . TRP A 1 90 ? 7.055 -3.668 -5.534 1.00 79.19 90 TRP A C 1
ATOM 776 O O . TRP A 1 90 ? 7.936 -3.357 -6.338 1.00 79.19 90 TRP A O 1
ATOM 786 N N . ARG A 1 91 ? 6.542 -4.906 -5.494 1.00 83.81 91 ARG A N 1
ATOM 787 C CA . ARG A 1 91 ? 6.985 -5.984 -6.395 1.00 83.81 91 ARG A CA 1
ATOM 788 C C . ARG A 1 91 ? 6.728 -5.637 -7.859 1.00 83.81 91 ARG A C 1
ATOM 790 O O . ARG A 1 91 ? 7.615 -5.831 -8.688 1.00 83.81 91 ARG A O 1
ATOM 797 N N . PHE A 1 92 ? 5.555 -5.085 -8.165 1.00 84.31 92 PHE A N 1
ATOM 798 C CA . PHE A 1 92 ? 5.207 -4.648 -9.515 1.00 84.31 92 PHE A CA 1
ATOM 799 C C . PHE A 1 92 ? 6.186 -3.590 -10.054 1.00 84.31 92 PHE A C 1
ATOM 801 O O . PHE A 1 92 ? 6.682 -3.717 -11.174 1.00 84.31 92 PHE A O 1
ATOM 808 N N . PHE A 1 93 ? 6.509 -2.561 -9.264 1.00 82.62 93 PHE A N 1
ATOM 809 C CA . PHE A 1 93 ? 7.437 -1.509 -9.687 1.00 82.62 93 PHE A CA 1
ATOM 810 C C . PHE A 1 93 ? 8.878 -2.000 -9.829 1.00 82.62 93 PHE A C 1
ATOM 812 O O . PHE A 1 93 ? 9.590 -1.540 -10.729 1.00 82.62 93 PHE A O 1
ATOM 819 N N . LEU A 1 94 ? 9.298 -2.958 -8.999 1.00 84.50 94 LEU A N 1
ATOM 820 C CA . LEU A 1 94 ? 10.598 -3.606 -9.132 1.00 84.50 94 LEU A CA 1
ATOM 821 C C . LEU A 1 94 ? 10.702 -4.371 -10.461 1.00 84.50 94 LEU A C 1
ATOM 823 O O . LEU A 1 94 ? 11.647 -4.157 -11.219 1.00 84.50 94 LEU A O 1
ATOM 827 N N . GLU A 1 95 ? 9.705 -5.200 -10.781 1.00 84.25 95 GLU A N 1
ATOM 828 C CA . GLU A 1 95 ? 9.659 -5.943 -12.048 1.00 84.25 95 GLU A CA 1
ATOM 829 C C . GLU A 1 95 ? 9.635 -4.995 -13.256 1.00 84.25 95 GLU A C 1
ATOM 831 O O . GLU A 1 95 ? 10.365 -5.188 -14.233 1.00 84.25 95 GLU A O 1
ATOM 836 N N . LEU A 1 96 ? 8.838 -3.928 -13.178 1.00 81.88 96 LEU A N 1
ATOM 837 C CA . LEU A 1 96 ? 8.753 -2.930 -14.238 1.00 81.88 96 LEU A CA 1
ATOM 838 C C . LEU A 1 96 ? 10.088 -2.199 -14.459 1.00 81.88 96 LEU A C 1
ATOM 840 O O . LEU A 1 96 ? 10.463 -1.917 -15.599 1.00 81.88 96 LEU A O 1
ATOM 844 N N . THR A 1 97 ? 10.814 -1.905 -13.382 1.00 82.62 97 THR A N 1
ATOM 845 C CA . THR A 1 97 ? 12.131 -1.258 -13.440 1.00 82.62 97 THR A CA 1
ATOM 846 C C . THR A 1 97 ? 13.154 -2.138 -14.150 1.00 82.62 97 THR A C 1
ATOM 848 O O . THR A 1 97 ? 13.882 -1.649 -15.019 1.00 82.62 97 THR A O 1
ATOM 851 N N . GLU A 1 98 ? 13.195 -3.431 -13.827 1.00 85.81 98 GLU A N 1
ATOM 852 C CA . GLU A 1 98 ? 14.098 -4.376 -14.487 1.00 85.81 98 GLU A CA 1
ATOM 853 C C . GLU A 1 98 ? 13.764 -4.545 -15.975 1.00 85.81 98 GLU A C 1
ATOM 855 O O . GLU A 1 98 ? 14.669 -4.496 -16.811 1.00 85.81 98 GLU A O 1
ATOM 860 N N . GLU A 1 99 ? 12.481 -4.602 -16.349 1.00 84.00 99 GLU A N 1
ATOM 861 C CA . GLU A 1 99 ? 12.098 -4.630 -17.769 1.00 84.00 99 GLU A CA 1
ATOM 862 C C . GLU A 1 99 ? 12.556 -3.363 -18.505 1.00 84.00 99 GLU A C 1
ATOM 864 O O . GLU A 1 99 ? 13.077 -3.439 -19.618 1.00 84.00 99 GLU A O 1
ATOM 869 N N . ILE A 1 100 ? 12.373 -2.176 -17.911 1.00 79.31 100 ILE A N 1
ATOM 870 C CA . ILE A 1 100 ? 12.816 -0.921 -18.532 1.00 79.31 100 ILE A CA 1
ATOM 871 C C . ILE A 1 100 ? 14.325 -0.971 -18.785 1.00 79.31 100 ILE A C 1
ATOM 873 O O . ILE A 1 100 ? 14.764 -0.601 -19.878 1.00 79.31 100 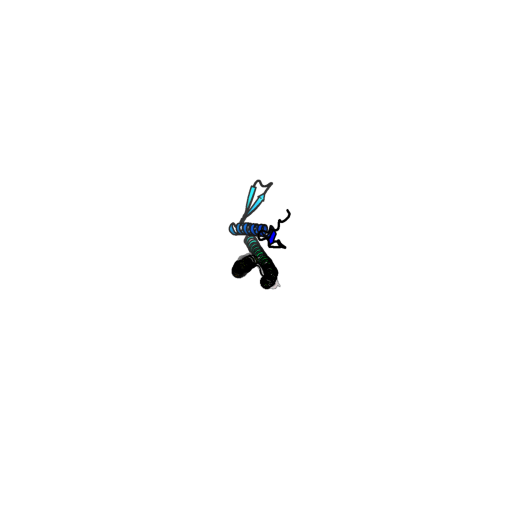ILE A O 1
ATOM 877 N N . LYS A 1 101 ? 15.115 -1.457 -17.819 1.00 84.06 101 LYS A N 1
ATOM 878 C CA . LYS A 1 101 ? 16.564 -1.632 -17.987 1.00 84.06 101 LYS A CA 1
ATOM 879 C C . LYS A 1 101 ? 16.880 -2.588 -19.136 1.00 84.06 101 LYS A C 1
ATOM 881 O O . LYS A 1 101 ? 17.705 -2.246 -19.984 1.00 84.06 101 LYS A O 1
ATOM 886 N N . GLU A 1 102 ? 16.204 -3.732 -19.213 1.00 86.69 102 GLU A N 1
ATOM 887 C CA . GLU A 1 102 ? 16.407 -4.720 -20.278 1.00 86.69 102 GLU A CA 1
ATOM 888 C C . GLU A 1 102 ? 16.059 -4.147 -21.660 1.00 86.69 102 GLU A C 1
ATOM 890 O O . GLU A 1 102 ? 16.857 -4.213 -22.601 1.00 86.69 102 GLU A O 1
ATOM 895 N N . VAL A 1 103 ? 14.896 -3.505 -21.790 1.00 82.31 103 VAL A N 1
ATOM 896 C CA . VAL A 1 103 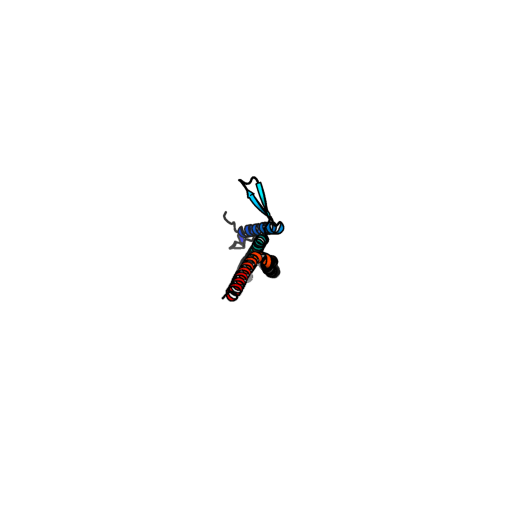? 14.453 -2.885 -23.044 1.00 82.31 103 VAL A CA 1
ATOM 897 C C . VAL A 1 103 ? 15.437 -1.808 -23.492 1.00 82.31 103 VAL A C 1
ATOM 899 O O . VAL A 1 103 ? 15.790 -1.753 -24.674 1.00 82.31 103 VAL A O 1
ATOM 902 N N . VAL A 1 104 ? 15.909 -0.968 -22.570 1.00 80.56 104 VAL A N 1
ATOM 903 C CA . VAL A 1 104 ? 16.916 0.059 -22.860 1.00 80.56 104 VAL A CA 1
ATOM 904 C C . VAL A 1 104 ? 18.225 -0.581 -23.304 1.00 80.56 104 VAL A C 1
ATOM 906 O O . VAL A 1 104 ? 18.767 -0.168 -24.328 1.00 80.56 104 VAL A O 1
ATOM 909 N N . ALA A 1 105 ? 18.701 -1.620 -22.614 1.00 82.81 105 ALA A N 1
ATOM 910 C CA . ALA A 1 105 ? 19.924 -2.331 -22.974 1.00 82.81 105 ALA A CA 1
ATOM 911 C C . ALA A 1 105 ? 19.848 -2.904 -24.400 1.00 82.81 105 ALA A C 1
ATOM 913 O O . ALA A 1 105 ? 20.724 -2.633 -25.226 1.00 82.81 105 ALA A O 1
ATOM 914 N N . VAL A 1 106 ? 18.751 -3.591 -24.740 1.00 86.50 106 VAL A N 1
ATOM 915 C CA . VAL A 1 106 ? 18.515 -4.139 -26.087 1.00 86.50 106 VAL A CA 1
ATOM 916 C C . VAL A 1 106 ? 18.474 -3.031 -27.146 1.00 86.50 106 VAL A C 1
ATOM 918 O O . VAL A 1 106 ? 18.991 -3.198 -28.255 1.00 86.50 106 VAL A O 1
ATOM 921 N N . LYS A 1 107 ? 17.858 -1.881 -26.846 1.00 83.44 107 LYS A N 1
ATOM 922 C CA . LYS A 1 107 ? 17.802 -0.740 -27.776 1.00 83.44 107 LYS A CA 1
ATOM 923 C C . LYS A 1 107 ? 19.172 -0.087 -27.962 1.00 83.44 107 LYS A C 1
ATOM 925 O O . LYS A 1 107 ? 19.536 0.205 -29.101 1.00 83.44 107 LYS A O 1
ATOM 930 N N . CYS A 1 108 ? 19.942 0.083 -26.891 1.00 78.88 108 CYS A N 1
ATOM 931 C CA . CYS A 1 108 ? 21.307 0.604 -26.934 1.00 78.88 108 CYS A CA 1
ATOM 932 C C . CYS A 1 108 ? 22.240 -0.315 -27.729 1.00 78.88 108 CYS A C 1
ATOM 934 O O . CYS A 1 108 ? 22.990 0.172 -28.573 1.00 78.88 108 CYS A O 1
ATOM 936 N N . GLN A 1 109 ? 22.143 -1.635 -27.542 1.00 87.06 109 GLN A N 1
ATOM 937 C CA . GLN A 1 109 ? 22.915 -2.602 -28.322 1.00 87.06 109 GLN A CA 1
ATOM 938 C C . GLN A 1 109 ? 22.613 -2.481 -29.821 1.00 87.06 109 GLN A C 1
ATOM 940 O O . GLN A 1 109 ? 23.532 -2.362 -30.631 1.00 87.06 109 GLN A O 1
ATOM 945 N N . LYS A 1 110 ? 21.330 -2.424 -30.198 1.00 88.75 110 LYS A N 1
ATOM 946 C CA . LYS A 1 110 ? 20.925 -2.246 -31.602 1.00 88.75 110 LYS A CA 1
ATOM 947 C C . LYS A 1 110 ? 21.429 -0.933 -32.198 1.00 88.75 110 LYS A C 1
ATOM 949 O O . LYS A 1 110 ? 21.842 -0.912 -33.356 1.00 88.75 110 LYS A O 1
ATOM 954 N N . LEU A 1 111 ? 21.414 0.157 -31.430 1.00 86.56 111 LEU A N 1
ATOM 955 C CA . LEU A 1 111 ? 21.963 1.446 -31.861 1.00 86.56 111 LEU A CA 1
ATOM 956 C C . LEU A 1 111 ? 23.482 1.371 -32.059 1.00 86.56 111 LEU A C 1
ATOM 958 O O . LEU A 1 111 ? 23.979 1.859 -33.071 1.00 86.56 111 LEU A O 1
ATOM 962 N N . ALA A 1 112 ? 24.204 0.700 -31.159 1.00 84.38 112 ALA A N 1
ATOM 963 C CA . ALA A 1 112 ? 25.645 0.488 -31.284 1.00 84.38 112 ALA A CA 1
ATOM 964 C C . ALA A 1 112 ? 26.000 -0.367 -32.512 1.00 84.38 112 ALA A C 1
ATOM 966 O O . ALA A 1 112 ? 26.903 -0.021 -33.269 1.00 84.38 112 ALA A O 1
ATOM 967 N N . GLU A 1 113 ? 25.270 -1.457 -32.757 1.00 93.88 113 GLU A N 1
ATOM 968 C CA . GLU A 1 113 ? 25.433 -2.284 -33.960 1.00 93.88 113 GLU A CA 1
ATOM 969 C C . GLU A 1 113 ? 25.132 -1.496 -35.241 1.00 93.88 113 GLU A C 1
ATOM 971 O O . GLU A 1 113 ? 25.851 -1.625 -36.233 1.00 93.88 113 GLU A O 1
ATOM 976 N N . THR A 1 114 ? 24.100 -0.651 -35.216 1.00 90.50 114 THR A N 1
ATOM 977 C CA . THR A 1 114 ? 23.736 0.213 -36.347 1.00 90.50 114 THR A CA 1
ATOM 978 C C . THR A 1 114 ? 24.824 1.250 -36.628 1.00 90.50 114 THR A C 1
ATOM 980 O O . THR A 1 114 ? 25.199 1.436 -37.784 1.00 90.50 114 THR A O 1
ATOM 983 N N . GLU A 1 115 ? 25.397 1.872 -35.593 1.00 94.00 115 GLU A N 1
ATOM 984 C CA . GLU A 1 115 ? 26.512 2.813 -35.751 1.00 94.00 115 GLU A CA 1
ATOM 985 C C . GLU A 1 115 ? 27.775 2.125 -36.277 1.00 94.00 115 GLU A C 1
ATOM 987 O O . GLU A 1 115 ? 28.421 2.659 -37.176 1.00 94.00 115 GLU A O 1
ATOM 992 N N . ARG A 1 116 ? 28.108 0.917 -35.800 1.00 94.19 116 ARG A N 1
ATOM 993 C CA . ARG A 1 116 ? 29.242 0.141 -36.337 1.00 94.19 116 ARG A CA 1
ATOM 994 C C . ARG A 1 116 ? 29.071 -0.154 -37.828 1.00 94.19 116 ARG A C 1
ATOM 996 O O . ARG A 1 116 ? 30.011 0.027 -38.598 1.00 94.19 116 ARG A O 1
ATOM 1003 N N . LYS A 1 117 ? 27.867 -0.562 -38.251 1.00 93.62 117 LYS A N 1
ATOM 1004 C CA . LYS A 1 117 ? 27.546 -0.776 -39.675 1.00 93.62 117 LYS A CA 1
ATOM 1005 C C . LYS A 1 117 ? 27.715 0.514 -40.480 1.00 93.62 117 LYS A C 1
ATOM 1007 O O . LYS A 1 117 ? 28.353 0.493 -41.528 1.00 93.62 117 LYS A O 1
ATOM 1012 N N . ARG A 1 118 ? 27.205 1.639 -39.970 1.00 94.00 118 ARG A N 1
ATOM 1013 C CA . ARG A 1 118 ? 27.346 2.960 -40.600 1.00 94.00 118 ARG A CA 1
ATOM 1014 C C . ARG A 1 118 ? 28.817 3.368 -40.756 1.00 94.00 118 ARG A C 1
ATOM 1016 O O . ARG A 1 118 ? 29.201 3.805 -41.834 1.00 94.00 118 ARG A O 1
ATOM 1023 N N . GLN A 1 119 ? 29.638 3.193 -39.718 1.00 91.25 119 GLN A N 1
ATOM 1024 C CA . GLN A 1 119 ? 31.082 3.474 -39.760 1.00 91.25 119 GLN A CA 1
ATOM 1025 C C . GLN A 1 119 ? 31.809 2.604 -40.788 1.00 91.25 119 GLN A C 1
ATOM 1027 O O . GLN A 1 119 ? 32.626 3.104 -41.555 1.00 91.25 119 GLN A O 1
ATOM 1032 N N . SER A 1 120 ? 31.486 1.309 -40.843 1.00 92.81 120 SER A N 1
ATOM 1033 C CA . SER A 1 120 ? 32.064 0.407 -41.842 1.00 92.81 120 SER A CA 1
ATOM 1034 C C . SER A 1 120 ? 31.724 0.846 -43.270 1.00 92.81 120 SER A C 1
ATOM 1036 O O . SER A 1 120 ? 32.603 0.815 -44.128 1.00 92.81 120 SER A O 1
ATOM 1038 N N . LEU A 1 121 ? 30.488 1.295 -43.517 1.00 91.75 121 LEU A N 1
ATOM 1039 C CA . LEU A 1 121 ? 30.078 1.843 -44.812 1.00 91.75 121 LEU A CA 1
ATOM 1040 C C . LEU A 1 121 ? 30.821 3.145 -45.137 1.00 91.75 121 LEU A C 1
ATOM 1042 O O . LEU A 1 121 ? 31.348 3.278 -46.238 1.00 91.75 121 LEU A O 1
ATOM 1046 N N . GLU A 1 122 ? 30.928 4.062 -44.174 1.00 87.75 122 GLU A N 1
ATOM 1047 C CA . GLU A 1 122 ? 31.647 5.338 -44.319 1.00 87.75 122 GLU A CA 1
ATOM 1048 C C . GLU A 1 122 ? 33.105 5.139 -44.746 1.00 87.75 122 GLU A C 1
ATOM 1050 O O . GLU A 1 122 ? 33.577 5.827 -45.648 1.00 87.75 122 GLU A O 1
ATOM 1055 N N . ASN A 1 123 ? 33.782 4.141 -44.175 1.00 87.06 123 ASN A N 1
ATOM 1056 C CA . ASN A 1 123 ? 35.171 3.814 -44.500 1.00 87.06 123 ASN A CA 1
ATOM 1057 C C . ASN A 1 123 ? 35.347 3.142 -45.876 1.00 87.06 123 ASN A C 1
ATOM 1059 O O . ASN A 1 123 ? 36.459 3.106 -46.395 1.00 87.06 123 ASN A O 1
ATOM 1063 N N . SER A 1 124 ? 34.277 2.595 -46.460 1.00 87.62 124 SER A N 1
ATOM 1064 C CA . SER A 1 124 ? 34.317 1.851 -47.731 1.00 87.62 124 SER A CA 1
ATOM 1065 C C . SER A 1 124 ? 33.836 2.654 -48.948 1.00 87.62 124 SER A C 1
ATOM 1067 O O . SER A 1 124 ? 34.070 2.248 -50.085 1.00 87.62 124 SER A O 1
ATOM 1069 N N . ILE A 1 125 ? 33.162 3.791 -48.738 1.00 85.62 125 ILE A N 1
ATOM 1070 C CA . ILE A 1 125 ? 32.468 4.533 -49.799 1.00 85.62 125 ILE A CA 1
ATOM 1071 C C . ILE A 1 125 ? 33.297 5.717 -50.332 1.00 85.62 125 ILE A C 1
ATOM 1073 O O . ILE A 1 125 ? 33.727 6.617 -49.602 1.00 85.62 125 ILE A O 1
ATOM 1077 N N . GLY A 1 126 ? 33.450 5.760 -51.662 1.00 73.69 126 GLY A N 1
ATOM 1078 C CA . GLY A 1 126 ? 34.096 6.857 -52.397 1.00 73.69 126 GLY A CA 1
ATOM 1079 C C . GLY A 1 126 ? 33.159 7.989 -52.847 1.00 73.69 126 GLY A C 1
ATOM 1080 O O . GLY A 1 126 ? 33.635 9.087 -53.118 1.00 73.69 126 GLY A O 1
ATOM 1081 N N . SER A 1 127 ? 31.843 7.753 -52.910 1.00 86.81 127 SER A N 1
ATOM 1082 C CA . SER A 1 127 ? 30.858 8.743 -53.382 1.00 86.81 127 SER A CA 1
ATOM 1083 C C . SER A 1 127 ? 30.566 9.823 -52.332 1.00 86.81 127 SER A C 1
ATOM 1085 O O . SER A 1 127 ? 30.233 9.508 -51.189 1.00 86.81 127 SER A O 1
ATOM 1087 N N . ALA A 1 128 ? 30.643 11.096 -52.734 1.00 82.25 128 ALA A N 1
ATOM 1088 C CA . ALA A 1 128 ? 30.354 12.248 -51.876 1.00 82.25 128 ALA A CA 1
ATOM 1089 C C . ALA A 1 128 ? 28.880 12.302 -51.424 1.00 82.25 128 ALA A C 1
ATOM 1091 O O . ALA A 1 128 ? 28.609 12.516 -50.246 1.00 82.25 128 ALA A O 1
ATOM 1092 N N . GLU A 1 129 ? 27.936 12.005 -52.320 1.00 83.75 129 GLU A N 1
ATOM 1093 C CA . GLU A 1 129 ? 26.492 12.004 -52.029 1.00 83.75 129 GLU A CA 1
ATOM 1094 C C . GLU A 1 129 ? 26.111 10.948 -50.973 1.00 83.75 129 GLU A C 1
ATOM 1096 O O . GLU A 1 129 ? 25.332 11.191 -50.044 1.00 83.75 129 GLU A O 1
ATOM 1101 N N . LEU A 1 130 ? 26.729 9.767 -51.058 1.00 88.50 130 LEU A N 1
ATOM 1102 C CA . LEU A 1 130 ? 26.534 8.709 -50.070 1.00 88.50 130 LEU A CA 1
ATOM 1103 C C . LEU A 1 130 ? 27.166 9.069 -48.714 1.00 88.50 130 LEU A C 1
ATOM 1105 O O . LEU A 1 130 ? 26.613 8.706 -47.675 1.00 88.50 130 LEU A O 1
ATOM 1109 N N . ARG A 1 131 ? 28.274 9.827 -48.688 1.00 85.50 131 ARG A N 1
ATOM 1110 C CA . ARG A 1 131 ? 28.862 10.337 -47.433 1.00 85.50 131 ARG A CA 1
ATOM 1111 C C . ARG A 1 131 ? 27.946 11.335 -46.730 1.00 85.50 131 ARG A C 1
ATOM 1113 O O . ARG A 1 131 ? 27.791 11.243 -45.511 1.00 85.50 131 ARG A O 1
ATOM 1120 N N . ASP A 1 132 ? 27.295 12.230 -47.468 1.00 87.31 132 ASP A N 1
ATOM 1121 C CA . ASP A 1 132 ? 26.331 13.171 -46.884 1.00 87.31 132 ASP A CA 1
ATOM 1122 C C . ASP A 1 132 ? 25.135 12.436 -46.264 1.00 87.31 132 ASP A C 1
ATOM 1124 O O . ASP A 1 132 ? 24.734 12.725 -45.131 1.00 87.31 132 ASP A O 1
ATOM 1128 N N . THR A 1 133 ? 24.641 11.393 -46.936 1.00 89.62 133 THR A N 1
ATOM 1129 C CA . THR A 1 133 ? 23.602 10.508 -46.386 1.00 89.62 133 THR A CA 1
ATOM 1130 C C . THR A 1 133 ? 24.053 9.836 -45.083 1.00 89.62 133 THR A C 1
ATOM 1132 O O . THR A 1 133 ? 23.325 9.847 -44.087 1.00 89.62 133 THR A O 1
ATOM 1135 N N . LEU A 1 134 ? 25.275 9.292 -45.035 1.00 90.12 134 LEU A N 1
ATOM 1136 C CA . LEU A 1 134 ? 25.826 8.669 -43.824 1.00 90.12 134 LEU A CA 1
ATOM 1137 C C . LEU A 1 134 ? 26.012 9.673 -42.676 1.00 90.12 134 LEU A C 1
ATOM 1139 O O . LEU A 1 134 ? 25.830 9.317 -41.507 1.00 90.12 134 LEU A O 1
ATOM 1143 N N . ARG A 1 135 ? 26.323 10.937 -42.980 1.00 87.69 135 ARG A N 1
ATOM 1144 C CA . ARG A 1 135 ? 26.400 12.010 -41.980 1.00 87.69 135 ARG A CA 1
ATOM 1145 C C . ARG A 1 135 ? 25.029 12.314 -41.373 1.00 87.69 135 ARG A C 1
ATOM 1147 O O . ARG A 1 135 ? 24.932 12.471 -40.152 1.00 87.69 135 ARG A O 1
ATOM 1154 N N . LEU A 1 136 ? 23.970 12.348 -42.185 1.00 89.94 136 LEU A N 1
ATOM 1155 C CA . LEU A 1 136 ? 22.592 12.492 -41.698 1.00 89.94 136 LEU A CA 1
ATOM 1156 C C . LEU A 1 136 ? 22.177 11.297 -40.827 1.00 89.94 136 LEU A C 1
ATOM 1158 O O . LEU A 1 136 ? 21.632 11.488 -39.737 1.00 89.94 136 LEU A O 1
ATOM 1162 N N . GLN A 1 137 ? 22.516 10.072 -41.238 1.00 89.25 137 GLN A N 1
ATOM 1163 C CA . GLN A 1 137 ? 22.257 8.868 -40.441 1.00 89.25 137 GLN A CA 1
ATOM 1164 C C . GLN A 1 137 ? 22.970 8.905 -39.083 1.00 89.25 137 GLN A C 1
ATOM 1166 O O . GLN A 1 137 ? 22.368 8.558 -38.068 1.00 89.25 137 GLN A O 1
ATOM 1171 N N . LYS A 1 138 ? 24.216 9.395 -39.021 1.00 89.56 138 LYS A N 1
ATOM 1172 C CA . LYS A 1 138 ? 24.944 9.586 -37.754 1.00 89.56 138 LYS A CA 1
ATOM 1173 C C . LYS A 1 138 ? 24.190 10.521 -36.802 1.00 89.56 138 LYS A C 1
ATOM 1175 O O . LYS A 1 138 ? 24.038 10.218 -35.618 1.00 89.56 138 LYS A O 1
ATOM 1180 N N . GLN A 1 139 ? 23.670 11.641 -37.315 1.00 83.25 139 GLN A N 1
ATOM 1181 C CA . GLN A 1 139 ? 22.846 12.560 -36.521 1.00 83.25 139 GLN A CA 1
ATOM 1182 C C . GLN A 1 139 ? 21.548 11.896 -36.048 1.00 83.25 139 GLN A C 1
ATOM 1184 O O . GLN A 1 139 ? 21.143 12.087 -34.900 1.00 83.25 139 GLN A O 1
ATOM 1189 N N . GLN A 1 140 ? 20.904 11.097 -36.901 1.00 82.81 140 GLN A N 1
ATOM 1190 C CA . GLN A 1 140 ? 19.690 10.362 -36.552 1.00 82.81 140 GLN A CA 1
ATOM 1191 C C . GLN A 1 140 ? 19.940 9.327 -35.446 1.00 82.81 140 GLN A C 1
ATOM 1193 O O . GLN A 1 140 ? 19.173 9.271 -34.482 1.00 82.81 140 GLN A O 1
ATOM 1198 N N . ILE A 1 141 ? 21.020 8.545 -35.539 1.00 80.94 141 ILE A N 1
ATOM 1199 C CA . ILE A 1 141 ? 21.416 7.577 -34.506 1.00 80.94 141 ILE A CA 1
ATOM 1200 C C . ILE A 1 141 ? 21.646 8.303 -33.179 1.00 80.94 141 ILE A C 1
ATOM 1202 O O . ILE A 1 141 ? 21.072 7.915 -32.163 1.00 80.94 141 ILE A O 1
ATOM 1206 N N . PHE A 1 142 ? 22.395 9.409 -33.193 1.00 73.56 142 PHE A N 1
ATOM 1207 C CA . PHE A 1 142 ? 22.665 10.197 -31.990 1.00 73.56 142 PHE A CA 1
ATOM 1208 C C . PHE A 1 142 ? 21.386 10.759 -31.346 1.00 73.56 142 PHE A C 1
ATOM 1210 O O . PHE A 1 142 ? 21.177 10.609 -30.141 1.00 73.56 142 PHE A O 1
ATOM 1217 N N . ARG A 1 143 ? 20.477 11.338 -32.144 1.00 75.69 143 ARG A N 1
ATOM 1218 C CA . ARG A 1 143 ? 19.162 11.802 -31.659 1.00 75.69 143 ARG A CA 1
ATOM 1219 C C . ARG A 1 143 ? 18.350 10.659 -31.049 1.00 75.69 143 ARG A C 1
ATOM 1221 O O . ARG A 1 143 ? 17.698 10.851 -30.026 1.00 75.69 143 ARG A O 1
ATOM 1228 N N . THR A 1 144 ? 18.417 9.474 -31.649 1.00 70.88 144 THR A N 1
ATOM 1229 C CA . THR A 1 144 ? 17.697 8.289 -31.168 1.00 70.88 144 THR A CA 1
ATOM 1230 C C . THR A 1 144 ? 18.258 7.793 -29.835 1.00 70.88 144 THR A C 1
ATOM 1232 O O . THR A 1 144 ? 17.478 7.485 -28.938 1.00 70.88 144 THR A O 1
ATOM 1235 N N . VAL A 1 145 ? 19.584 7.789 -29.653 1.00 71.62 145 VAL A N 1
ATOM 1236 C CA . VAL A 1 145 ? 20.229 7.475 -28.362 1.00 71.62 145 VAL A CA 1
ATOM 1237 C C . VAL A 1 145 ? 19.746 8.430 -27.267 1.00 71.62 145 VAL A C 1
ATOM 1239 O O . VAL A 1 145 ? 19.321 7.979 -26.203 1.00 71.62 145 VAL A O 1
ATOM 1242 N N . ILE A 1 146 ? 19.743 9.742 -27.536 1.00 65.56 146 ILE A N 1
ATOM 1243 C CA . ILE A 1 146 ? 19.253 10.750 -26.582 1.00 65.56 146 ILE A CA 1
ATOM 1244 C C . ILE A 1 146 ? 17.785 10.502 -26.230 1.00 65.56 146 ILE A C 1
ATOM 1246 O O . ILE A 1 146 ? 17.409 10.589 -25.060 1.00 65.56 146 ILE A O 1
ATOM 1250 N N . LEU A 1 147 ? 16.950 10.202 -27.227 1.00 67.94 147 LEU A N 1
ATOM 1251 C CA . LEU A 1 147 ? 15.529 9.948 -27.015 1.00 67.94 147 LEU A CA 1
ATOM 1252 C C . LEU A 1 147 ? 15.305 8.724 -26.118 1.00 67.94 147 LEU A C 1
ATOM 1254 O O . LEU A 1 147 ? 14.522 8.811 -25.175 1.00 67.94 147 LEU A O 1
ATOM 1258 N N . VAL A 1 148 ? 16.023 7.624 -26.371 1.00 71.50 148 VAL A N 1
ATOM 1259 C CA . VAL A 1 148 ? 15.967 6.412 -25.539 1.00 71.50 148 VAL A CA 1
ATOM 1260 C C . VAL A 1 148 ? 16.366 6.732 -24.099 1.00 71.50 148 VAL A C 1
ATOM 1262 O O . VAL A 1 148 ? 15.603 6.423 -23.188 1.00 71.50 148 VAL A O 1
ATOM 1265 N N . GLY A 1 149 ? 17.495 7.420 -23.894 1.00 62.38 149 GLY A N 1
ATOM 1266 C CA . GLY A 1 149 ? 17.974 7.771 -22.553 1.00 62.38 149 GLY A CA 1
ATOM 1267 C C . GLY A 1 149 ? 17.039 8.717 -21.787 1.00 62.38 149 GLY A C 1
ATOM 1268 O O . GLY A 1 149 ? 16.836 8.564 -20.584 1.00 62.38 149 GLY A O 1
ATOM 1269 N N . ARG A 1 150 ? 16.421 9.689 -22.471 1.00 63.62 150 ARG A N 1
ATOM 1270 C CA . ARG A 1 150 ? 15.445 10.601 -21.846 1.00 63.62 150 ARG A CA 1
ATOM 1271 C C . ARG A 1 150 ? 14.148 9.888 -21.484 1.00 63.62 150 ARG A C 1
ATOM 1273 O O . ARG A 1 150 ? 13.6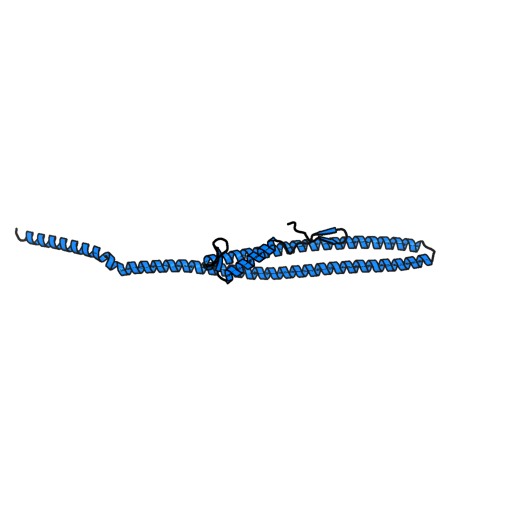21 10.114 -20.397 1.00 63.62 150 ARG A O 1
ATOM 1280 N N . ALA A 1 151 ? 13.638 9.041 -22.378 1.00 69.81 151 ALA A N 1
ATOM 1281 C CA . ALA A 1 151 ? 12.417 8.283 -22.137 1.00 69.81 151 ALA A CA 1
ATOM 1282 C C . ALA A 1 151 ? 12.592 7.314 -20.960 1.00 69.81 151 ALA A C 1
ATOM 1284 O O . ALA A 1 151 ? 11.735 7.273 -20.080 1.00 69.81 151 ALA A O 1
ATOM 1285 N N . SER A 1 152 ? 13.724 6.606 -20.893 1.00 68.19 152 SER A N 1
ATOM 1286 C CA . SER A 1 152 ? 14.019 5.704 -19.780 1.00 68.19 152 SER A CA 1
ATOM 1287 C C . SER A 1 152 ? 14.143 6.449 -18.457 1.00 68.19 152 SER A C 1
ATOM 1289 O O . SER A 1 152 ? 13.522 6.051 -17.477 1.00 68.19 152 SER A O 1
ATOM 1291 N N . LEU A 1 153 ? 14.868 7.574 -18.432 1.00 69.12 153 LEU A N 1
ATOM 1292 C CA . LEU A 1 153 ? 14.997 8.391 -17.226 1.00 69.12 153 LEU A CA 1
ATOM 1293 C C . LEU A 1 153 ? 13.637 8.901 -16.735 1.00 69.12 153 LEU A C 1
ATOM 1295 O O . LEU A 1 153 ? 13.373 8.887 -15.538 1.00 69.12 153 LEU A O 1
ATOM 1299 N N . LEU A 1 154 ? 12.769 9.349 -17.646 1.00 66.19 154 LEU A N 1
ATOM 1300 C CA . LEU A 1 154 ? 11.433 9.823 -17.288 1.00 66.19 154 LEU A CA 1
ATOM 1301 C C . LEU A 1 154 ? 10.569 8.704 -16.693 1.00 66.19 154 LEU A C 1
ATOM 1303 O O . LEU A 1 154 ? 9.840 8.952 -15.737 1.00 66.19 154 LEU A O 1
ATOM 1307 N N . MET A 1 155 ? 10.641 7.494 -17.251 1.00 68.69 155 MET A N 1
ATOM 1308 C CA . MET A 1 155 ? 9.910 6.341 -16.722 1.00 68.69 155 MET A CA 1
ATOM 1309 C C . MET A 1 155 ? 10.398 5.961 -15.325 1.00 68.69 155 MET A C 1
ATOM 1311 O O . MET A 1 155 ? 9.571 5.816 -14.431 1.00 68.69 155 MET A O 1
ATOM 1315 N N . LEU A 1 156 ? 11.716 5.888 -15.123 1.00 71.81 156 LEU A N 1
ATOM 1316 C CA . LEU A 1 156 ? 12.305 5.593 -13.814 1.00 71.81 156 LEU A CA 1
ATOM 1317 C C . LEU A 1 156 ? 11.908 6.650 -12.776 1.00 71.81 156 LEU A C 1
ATOM 1319 O O . LEU A 1 156 ? 11.360 6.302 -11.742 1.00 71.81 156 LEU A O 1
ATOM 1323 N N . LYS A 1 157 ? 12.013 7.945 -13.107 1.00 63.50 157 LYS A N 1
ATOM 1324 C CA . LYS A 1 157 ? 11.567 9.028 -12.211 1.00 63.50 157 LYS A CA 1
ATOM 1325 C C . LYS A 1 157 ? 10.085 8.944 -11.848 1.00 63.50 157 LYS A C 1
ATOM 1327 O O . LYS A 1 157 ? 9.703 9.305 -10.742 1.00 63.50 157 LYS A O 1
ATOM 1332 N N . LYS A 1 158 ? 9.228 8.520 -12.782 1.00 67.81 158 LYS A N 1
ATOM 1333 C CA . LYS A 1 158 ? 7.799 8.320 -12.500 1.00 67.81 158 LYS A CA 1
ATOM 1334 C C . LYS A 1 158 ? 7.582 7.144 -11.549 1.00 67.81 158 LYS A C 1
ATOM 1336 O O . LYS A 1 158 ? 6.741 7.264 -10.668 1.00 67.81 158 LYS A O 1
ATOM 1341 N N . ILE A 1 159 ? 8.328 6.052 -11.715 1.00 72.56 159 ILE A N 1
ATOM 1342 C CA . ILE A 1 159 ? 8.289 4.905 -10.800 1.00 72.56 159 ILE A CA 1
ATOM 1343 C C . ILE A 1 159 ? 8.759 5.325 -9.404 1.00 72.56 159 ILE A C 1
ATOM 1345 O O . ILE A 1 159 ? 8.057 5.043 -8.436 1.00 72.56 159 ILE A O 1
ATOM 1349 N N . ASP A 1 160 ? 9.866 6.064 -9.307 1.00 68.25 160 ASP A N 1
ATOM 1350 C CA . ASP A 1 160 ? 10.407 6.556 -8.035 1.00 68.25 160 ASP A CA 1
ATOM 1351 C C . ASP A 1 160 ? 9.385 7.435 -7.300 1.00 68.25 160 ASP A C 1
ATOM 1353 O O . ASP A 1 160 ? 9.051 7.163 -6.153 1.00 68.25 160 ASP A O 1
ATOM 1357 N N . LEU A 1 161 ? 8.792 8.424 -7.983 1.00 63.62 161 LEU A N 1
ATOM 1358 C CA . LEU A 1 161 ? 7.775 9.309 -7.396 1.00 63.62 161 LEU A CA 1
ATOM 1359 C C . LEU A 1 161 ? 6.544 8.555 -6.873 1.00 63.62 161 LEU A C 1
ATOM 1361 O O . LEU A 1 161 ? 5.996 8.901 -5.824 1.00 63.62 161 LEU A O 1
ATOM 1365 N N . ILE A 1 162 ? 6.077 7.543 -7.611 1.00 67.25 162 ILE A N 1
ATOM 1366 C CA . ILE A 1 162 ? 4.934 6.731 -7.180 1.00 67.25 162 ILE A CA 1
ATOM 1367 C C . ILE A 1 162 ? 5.333 5.866 -5.979 1.00 67.25 162 ILE A C 1
ATOM 1369 O O . ILE A 1 162 ? 4.572 5.776 -5.018 1.00 67.25 162 ILE A O 1
ATOM 1373 N N . SER A 1 163 ? 6.537 5.296 -5.997 1.00 68.81 163 SER A N 1
ATOM 1374 C CA . SER A 1 163 ? 7.072 4.479 -4.903 1.00 68.81 163 SER A CA 1
ATOM 1375 C C . SER A 1 163 ? 7.237 5.297 -3.620 1.00 68.81 163 SER A C 1
ATOM 1377 O O . SER A 1 163 ? 6.787 4.865 -2.563 1.00 68.81 163 SER A O 1
ATOM 1379 N N . GLU A 1 164 ? 7.774 6.517 -3.712 1.00 70.19 164 GLU A N 1
ATOM 1380 C CA . GLU A 1 164 ? 7.858 7.463 -2.591 1.00 70.19 164 GLU A CA 1
ATOM 1381 C C . GLU A 1 164 ? 6.475 7.830 -2.043 1.00 70.19 164 GLU A C 1
ATOM 1383 O O . GLU A 1 164 ? 6.280 7.910 -0.832 1.00 70.19 164 GLU A O 1
ATOM 1388 N N . SER A 1 165 ? 5.496 8.043 -2.927 1.00 64.88 165 SER A N 1
ATOM 1389 C CA . SER A 1 165 ? 4.122 8.360 -2.520 1.00 64.88 165 SER A CA 1
ATOM 1390 C C . SER A 1 165 ? 3.481 7.197 -1.757 1.00 64.88 165 SER A C 1
ATOM 1392 O O . SER A 1 165 ? 2.841 7.410 -0.730 1.00 64.88 165 SER A O 1
ATOM 1394 N N . ILE A 1 166 ? 3.696 5.961 -2.219 1.00 68.56 166 ILE A N 1
ATOM 1395 C CA . ILE A 1 166 ? 3.237 4.738 -1.546 1.00 68.56 166 ILE A CA 1
ATOM 1396 C C . ILE A 1 166 ? 3.944 4.551 -0.199 1.00 68.56 166 ILE A C 1
ATOM 1398 O O . ILE A 1 166 ? 3.307 4.168 0.781 1.00 68.56 166 ILE A O 1
ATOM 1402 N N . GLN A 1 167 ? 5.242 4.847 -0.124 1.00 69.31 167 GLN A N 1
ATOM 1403 C CA . GLN A 1 167 ? 5.995 4.758 1.122 1.00 69.31 167 GLN A CA 1
ATOM 1404 C C . GLN A 1 167 ? 5.503 5.769 2.165 1.00 69.31 167 GLN A C 1
ATOM 1406 O O . GLN A 1 167 ? 5.273 5.382 3.307 1.00 69.31 167 GLN A O 1
ATOM 1411 N N . LYS A 1 168 ? 5.250 7.024 1.776 1.00 70.62 168 LYS A N 1
ATOM 1412 C CA . LYS A 1 168 ? 4.663 8.031 2.678 1.00 70.62 168 LYS A CA 1
ATOM 1413 C C . LYS A 1 168 ? 3.300 7.600 3.218 1.00 70.62 168 LYS A C 1
ATOM 1415 O O . LYS A 1 168 ? 3.054 7.712 4.412 1.00 70.62 168 LYS A O 1
ATOM 1420 N N . LEU A 1 169 ? 2.444 7.032 2.362 1.00 65.19 169 LEU A N 1
ATOM 1421 C CA . LEU A 1 169 ? 1.161 6.469 2.799 1.00 65.19 169 LEU A CA 1
ATOM 1422 C C . LEU A 1 169 ? 1.343 5.351 3.841 1.00 65.19 169 LEU A C 1
ATOM 1424 O O . LEU A 1 169 ? 0.530 5.225 4.754 1.00 65.19 169 LEU A O 1
ATOM 1428 N N . ALA A 1 170 ? 2.407 4.554 3.731 1.00 67.69 170 ALA A N 1
ATOM 1429 C CA . ALA A 1 170 ? 2.721 3.507 4.699 1.00 67.69 170 ALA A CA 1
ATOM 1430 C C . ALA A 1 170 ? 3.249 4.064 6.033 1.00 67.69 170 ALA A C 1
ATOM 1432 O O . ALA A 1 170 ? 2.888 3.559 7.093 1.00 67.69 170 ALA A O 1
ATOM 1433 N N . GLU A 1 171 ? 4.069 5.114 6.000 1.00 70.19 171 GLU A N 1
ATOM 1434 C CA . GLU A 1 171 ? 4.560 5.798 7.206 1.00 70.19 171 GLU A CA 1
ATOM 1435 C C . GLU A 1 171 ? 3.403 6.456 7.985 1.00 70.19 171 GLU A C 1
ATOM 1437 O O . GLU A 1 171 ? 3.294 6.309 9.209 1.00 70.19 171 GLU A O 1
ATOM 1442 N N . ASP A 1 172 ? 2.466 7.091 7.274 1.00 67.88 172 ASP A N 1
ATOM 1443 C CA . ASP A 1 172 ? 1.229 7.622 7.858 1.00 67.88 172 ASP A CA 1
ATOM 1444 C C . ASP A 1 172 ? 0.382 6.502 8.489 1.00 67.88 172 ASP A C 1
ATOM 1446 O O . ASP A 1 172 ? -0.199 6.668 9.568 1.00 67.88 172 ASP A O 1
ATOM 1450 N N . GLN A 1 173 ? 0.348 5.328 7.854 1.00 67.31 173 GLN A N 1
ATOM 1451 C CA . GLN A 1 173 ? -0.352 4.156 8.369 1.00 67.31 173 GLN A CA 1
ATOM 1452 C C . GLN A 1 173 ? 0.265 3.631 9.676 1.00 67.31 173 GLN A C 1
ATOM 1454 O O . GLN A 1 173 ? -0.470 3.229 10.581 1.00 67.31 173 GLN A O 1
ATOM 1459 N N . ASP A 1 174 ? 1.590 3.636 9.818 1.00 68.50 174 ASP A N 1
ATOM 1460 C CA . ASP A 1 174 ? 2.247 3.211 11.059 1.00 68.50 174 ASP A CA 1
ATOM 1461 C C . ASP A 1 174 ? 1.951 4.168 12.222 1.00 68.50 174 ASP A C 1
ATOM 1463 O O . ASP A 1 174 ? 1.691 3.720 13.345 1.00 68.50 174 ASP A O 1
ATOM 1467 N N . THR A 1 175 ? 1.854 5.470 11.946 1.00 70.19 175 THR A N 1
ATOM 1468 C CA . THR A 1 175 ? 1.354 6.450 12.924 1.00 70.19 175 THR A CA 1
ATOM 1469 C C . THR A 1 175 ? -0.091 6.136 13.332 1.00 70.19 175 THR A C 1
ATOM 1471 O O . THR A 1 175 ? -0.419 6.116 14.523 1.00 70.19 175 THR A O 1
ATOM 1474 N N . GLN A 1 176 ? -0.962 5.815 12.369 1.00 58.88 176 GLN A N 1
ATOM 1475 C CA . GLN A 1 176 ? -2.349 5.429 12.653 1.00 58.88 176 GLN A CA 1
ATOM 1476 C C . GLN A 1 176 ? -2.436 4.140 13.484 1.00 58.88 176 GLN A C 1
ATOM 1478 O O . GLN A 1 176 ? -3.223 4.092 14.428 1.00 58.88 176 GLN A O 1
ATOM 1483 N N . LYS A 1 177 ? -1.593 3.129 13.220 1.00 69.38 177 LYS A N 1
ATOM 1484 C CA . LYS A 1 177 ? -1.502 1.904 14.042 1.00 69.38 177 LYS A CA 1
ATOM 1485 C C . LYS A 1 177 ? -1.180 2.217 15.503 1.00 69.38 177 LYS A C 1
ATOM 1487 O O . LYS A 1 177 ? -1.767 1.611 16.396 1.00 69.38 177 LYS A O 1
ATOM 1492 N N . GLN A 1 178 ? -0.259 3.147 15.763 1.00 70.00 178 GLN A N 1
ATOM 1493 C CA . GLN A 1 178 ? 0.118 3.521 17.131 1.00 70.00 178 GLN A CA 1
ATOM 1494 C C . GLN A 1 178 ? -1.032 4.203 17.875 1.00 70.00 178 GLN A C 1
ATOM 1496 O O . GLN A 1 178 ? -1.343 3.823 19.006 1.00 70.00 178 GLN A O 1
ATOM 1501 N N . VAL A 1 179 ? -1.701 5.162 17.226 1.00 66.81 179 VAL A N 1
ATOM 1502 C CA . VAL A 1 179 ? -2.903 5.814 17.773 1.00 66.81 179 VAL A CA 1
ATOM 1503 C C . VAL A 1 179 ? -3.979 4.773 18.080 1.00 66.81 179 VAL A C 1
ATOM 1505 O O . VAL A 1 179 ? -4.593 4.802 19.146 1.00 66.81 179 VAL A O 1
ATOM 1508 N N . PHE A 1 180 ? -4.156 3.808 17.180 1.00 61.53 180 PHE A N 1
ATOM 1509 C CA . PHE A 1 180 ? -5.133 2.743 17.337 1.00 61.53 180 PHE A CA 1
ATOM 1510 C C . PHE A 1 180 ? -4.810 1.800 18.501 1.00 61.53 180 PHE A C 1
ATOM 1512 O O . PHE A 1 180 ? -5.673 1.500 19.320 1.00 61.53 180 PHE A O 1
ATOM 1519 N N . SER A 1 181 ? -3.550 1.383 18.625 1.00 65.12 181 SER A N 1
ATOM 1520 C CA . SER A 1 181 ? -3.071 0.558 19.739 1.00 65.12 181 SER A CA 1
ATOM 1521 C C . SER A 1 181 ? -3.306 1.238 21.091 1.00 65.12 181 SER A C 1
ATOM 1523 O O . SER A 1 181 ? -3.774 0.609 22.042 1.00 65.12 181 SER A O 1
ATOM 1525 N N . LYS A 1 182 ? -3.072 2.555 21.159 1.00 67.62 182 LYS A N 1
ATOM 1526 C CA . LYS A 1 182 ? -3.364 3.350 22.353 1.00 67.62 182 LYS A CA 1
ATOM 1527 C C . LYS A 1 182 ? -4.860 3.354 22.689 1.00 67.62 182 LYS A C 1
ATOM 1529 O O . LYS A 1 182 ? -5.205 3.091 23.838 1.00 67.62 182 LYS A O 1
ATOM 1534 N N . MET A 1 183 ? -5.735 3.565 21.700 1.00 57.84 183 MET A N 1
ATOM 1535 C CA . MET A 1 183 ? -7.192 3.484 21.900 1.00 57.84 183 MET A CA 1
ATOM 1536 C C . MET A 1 183 ? -7.631 2.117 22.432 1.00 57.84 183 MET A C 1
ATOM 1538 O O . MET A 1 183 ? -8.463 2.062 23.331 1.00 57.84 183 MET A O 1
ATOM 1542 N N . ILE A 1 184 ? -7.064 1.014 21.928 1.00 59.34 184 ILE A N 1
ATOM 1543 C CA . ILE A 1 184 ? -7.358 -0.339 22.435 1.00 59.34 184 ILE A CA 1
ATOM 1544 C C . ILE A 1 184 ? -6.961 -0.468 23.910 1.00 59.34 184 ILE A C 1
ATOM 1546 O O . ILE A 1 184 ? -7.713 -1.027 24.709 1.00 59.34 184 ILE A O 1
ATOM 1550 N N . GLY A 1 185 ? -5.783 0.046 24.278 1.00 58.09 185 GLY A N 1
ATOM 1551 C CA . GLY A 1 185 ? -5.313 0.051 25.663 1.00 58.09 185 GLY A CA 1
ATOM 1552 C C . GLY A 1 185 ? -6.259 0.809 26.596 1.00 58.09 185 GLY A C 1
ATOM 1553 O O . GLY A 1 185 ? -6.637 0.287 27.644 1.00 58.09 185 GLY A O 1
ATOM 1554 N N . GLU A 1 186 ? -6.698 2.000 26.186 1.00 64.81 186 GLU A N 1
ATOM 1555 C CA . GLU A 1 186 ? -7.681 2.803 26.924 1.00 64.81 186 GLU A CA 1
ATOM 1556 C C . GLU A 1 186 ? -9.027 2.073 27.045 1.00 64.81 186 GLU A C 1
ATOM 1558 O O . GLU A 1 186 ? -9.599 2.010 28.134 1.00 64.81 186 GLU A O 1
ATOM 1563 N N . LEU A 1 187 ? -9.498 1.443 25.961 1.00 58.66 187 LEU A N 1
ATOM 1564 C CA . LEU A 1 187 ? -10.737 0.663 25.936 1.00 58.66 187 LEU A CA 1
ATOM 1565 C C . LEU A 1 187 ? -10.708 -0.481 26.963 1.00 58.66 187 LEU A C 1
ATOM 1567 O O . LEU A 1 187 ? -11.651 -0.659 27.733 1.00 58.66 187 LEU A O 1
ATOM 1571 N N . ASN A 1 188 ? -9.604 -1.228 27.023 1.00 62.53 188 ASN A N 1
ATOM 1572 C CA . ASN A 1 188 ? -9.428 -2.308 27.995 1.00 62.53 188 ASN A CA 1
ATOM 1573 C C . ASN A 1 188 ? -9.443 -1.797 29.442 1.00 62.53 188 ASN A C 1
ATOM 1575 O O . ASN A 1 188 ? -10.019 -2.454 30.308 1.00 62.53 188 ASN A O 1
ATOM 1579 N N . GLY A 1 189 ? -8.867 -0.618 29.696 1.00 59.25 189 GLY A N 1
ATOM 1580 C CA . GLY A 1 189 ? -8.947 0.040 31.000 1.00 59.25 189 GLY A CA 1
ATOM 1581 C C . GLY A 1 189 ? -10.391 0.351 31.402 1.00 59.25 189 GLY A C 1
ATOM 1582 O O . GLY A 1 189 ? -10.814 -0.010 32.500 1.00 59.25 189 GLY A O 1
ATOM 1583 N N . TYR A 1 190 ? -11.185 0.928 30.492 1.00 57.62 190 TYR A N 1
ATOM 1584 C CA . TYR A 1 190 ? -12.611 1.181 30.739 1.00 57.62 190 TYR A CA 1
ATOM 1585 C C . TYR A 1 190 ? -13.399 -0.100 31.032 1.00 57.62 190 TYR A C 1
ATOM 1587 O O . TYR A 1 190 ? -14.246 -0.097 31.925 1.00 57.62 190 TYR A O 1
ATOM 1595 N N . LYS A 1 191 ? -13.101 -1.205 30.334 1.00 61.09 191 LYS A N 1
ATOM 1596 C CA . LYS A 1 191 ? -13.731 -2.509 30.599 1.00 61.09 191 LYS A CA 1
ATOM 1597 C C . LYS A 1 191 ? -13.488 -2.975 32.030 1.00 61.09 191 LYS A C 1
ATOM 1599 O O . LYS A 1 191 ? -14.427 -3.370 32.710 1.00 61.09 191 LYS A O 1
ATOM 1604 N N . GLN A 1 192 ? -12.234 -2.920 32.477 1.00 61.44 192 GLN A N 1
ATOM 1605 C CA . GLN A 1 192 ? -11.835 -3.381 33.807 1.00 61.44 192 GLN A CA 1
ATOM 1606 C C . GLN A 1 192 ? -12.484 -2.541 34.909 1.00 61.44 192 GLN A C 1
ATOM 1608 O O . GLN A 1 192 ? -13.015 -3.094 35.867 1.00 61.44 192 GLN A O 1
ATOM 1613 N N . VAL A 1 193 ? -12.502 -1.213 34.745 1.00 62.31 193 VAL A N 1
ATOM 1614 C CA . VAL A 1 193 ? -13.173 -0.303 35.686 1.00 62.31 193 VAL A CA 1
ATOM 1615 C C . VAL A 1 193 ? -14.673 -0.590 35.748 1.00 62.31 193 VAL A C 1
ATOM 1617 O O . VAL A 1 193 ? -15.244 -0.637 36.833 1.00 62.31 193 VAL A O 1
ATOM 1620 N N . TYR A 1 194 ? -15.315 -0.824 34.603 1.00 63.69 194 TYR A N 1
ATOM 1621 C CA . TYR A 1 194 ? -16.738 -1.150 34.563 1.00 63.69 194 TYR A CA 1
ATOM 1622 C C . TYR A 1 194 ? -17.058 -2.503 35.216 1.00 63.69 194 TYR A C 1
ATOM 1624 O O . TYR A 1 194 ? -18.018 -2.606 35.974 1.00 63.69 194 TYR A O 1
ATOM 1632 N N . GLN A 1 195 ? -16.245 -3.532 34.964 1.00 65.75 195 GLN A N 1
ATOM 1633 C CA . GLN A 1 195 ? -16.393 -4.840 35.611 1.00 65.75 195 GLN A CA 1
ATOM 1634 C C . GLN A 1 195 ? -16.260 -4.729 37.133 1.00 65.75 195 GLN A C 1
ATOM 1636 O O . GLN A 1 195 ? -17.102 -5.257 37.854 1.00 65.75 195 GLN A O 1
ATOM 1641 N N . LEU A 1 196 ? -15.274 -3.965 37.611 1.00 63.31 196 LEU A N 1
ATOM 1642 C CA . LEU A 1 196 ? -15.116 -3.681 39.034 1.00 63.31 196 LEU A CA 1
ATOM 1643 C C . LEU A 1 196 ? -16.337 -2.948 39.612 1.00 63.31 196 LEU A C 1
ATOM 1645 O O . LEU A 1 196 ? -16.775 -3.275 40.709 1.00 63.31 196 LEU A O 1
ATOM 1649 N N . GLN A 1 197 ? -16.913 -1.988 38.881 1.00 55.50 197 GLN A N 1
ATOM 1650 C CA . GLN A 1 197 ? -18.124 -1.290 39.324 1.00 55.50 197 GLN A CA 1
ATOM 1651 C C . GLN A 1 197 ? -19.309 -2.251 39.489 1.00 55.50 197 GLN A C 1
ATOM 1653 O O . GLN A 1 197 ? -20.020 -2.167 40.483 1.00 55.50 197 GLN A O 1
ATOM 1658 N N . LEU A 1 198 ? -19.502 -3.195 38.561 1.00 66.50 198 LEU A N 1
ATOM 1659 C CA . LEU A 1 198 ? -20.560 -4.205 38.680 1.00 66.50 198 LEU A CA 1
ATOM 1660 C C . LEU A 1 198 ? -20.366 -5.112 39.903 1.00 66.50 198 LEU A C 1
ATOM 1662 O O . LEU A 1 198 ? -21.338 -5.447 40.582 1.00 66.50 198 LEU A O 1
ATOM 1666 N N . GLU A 1 199 ? -19.123 -5.507 40.186 1.00 70.56 199 GLU A N 1
ATOM 1667 C CA . GLU A 1 199 ? -18.786 -6.281 41.384 1.00 70.56 199 GLU A CA 1
ATOM 1668 C C . GLU A 1 199 ? -19.068 -5.478 42.662 1.00 70.56 199 GLU A C 1
ATOM 1670 O O . GLU A 1 199 ? -19.697 -5.997 43.586 1.00 70.56 199 GLU A O 1
ATOM 1675 N N . LEU A 1 200 ? -18.676 -4.199 42.696 1.00 59.00 200 LEU A N 1
ATOM 1676 C CA . LEU A 1 200 ? -18.950 -3.293 43.815 1.00 59.00 200 LEU A CA 1
ATOM 1677 C C . LEU A 1 200 ? -20.453 -3.103 44.051 1.00 59.00 200 LEU A C 1
ATOM 1679 O O . LEU A 1 200 ? -20.895 -3.220 45.191 1.00 59.00 200 LEU A O 1
ATOM 1683 N N . ASP A 1 201 ? -21.243 -2.886 42.998 1.00 67.81 201 ASP A N 1
ATOM 1684 C CA . ASP A 1 201 ? -22.699 -2.720 43.098 1.00 67.81 201 ASP A CA 1
ATOM 1685 C C . ASP A 1 201 ? -23.379 -3.982 43.674 1.00 67.81 201 ASP A C 1
ATOM 1687 O O . ASP A 1 201 ? -24.365 -3.894 44.416 1.00 67.81 201 ASP A O 1
ATOM 1691 N N . SER A 1 202 ? -22.867 -5.176 43.341 1.00 74.31 202 SER A N 1
ATOM 1692 C CA . SER A 1 202 ? -23.347 -6.444 43.910 1.00 74.31 202 SER A CA 1
ATOM 1693 C C . SER A 1 202 ? -23.009 -6.549 45.395 1.00 74.31 202 SER A C 1
ATOM 1695 O O . SER A 1 202 ? -23.894 -6.818 46.209 1.00 74.31 202 SER A O 1
ATOM 1697 N N . LEU A 1 203 ? -21.750 -6.281 45.755 1.00 63.28 203 LEU A N 1
ATOM 1698 C CA . LEU A 1 203 ? -21.286 -6.307 47.142 1.00 63.28 203 LEU A CA 1
ATOM 1699 C C . LEU A 1 203 ? -22.032 -5.289 48.012 1.00 63.28 203 LEU A C 1
ATOM 1701 O O . LEU A 1 203 ? -22.389 -5.596 49.147 1.00 63.28 203 LEU A O 1
ATOM 1705 N N . GLU A 1 204 ? -22.317 -4.098 47.486 1.00 48.09 204 GLU A N 1
ATOM 1706 C CA . GLU A 1 204 ? -23.096 -3.079 48.188 1.00 48.09 204 GLU A CA 1
ATOM 1707 C C . GLU A 1 204 ? -24.531 -3.554 48.449 1.00 48.09 204 GLU A C 1
ATOM 1709 O O . GLU A 1 204 ? -25.030 -3.431 49.570 1.00 48.09 204 GLU A O 1
ATOM 1714 N N . LYS A 1 205 ? -25.193 -4.168 47.459 1.00 69.44 205 LYS A N 1
ATOM 1715 C CA . LYS A 1 205 ? -26.523 -4.769 47.655 1.00 69.44 205 LYS A CA 1
ATOM 1716 C C . LYS A 1 205 ? -26.515 -5.866 48.714 1.00 69.44 205 LYS A C 1
ATOM 1718 O O . LYS A 1 205 ? -27.403 -5.885 49.567 1.00 69.44 205 LYS A O 1
ATOM 1723 N N . GLU A 1 206 ? -25.533 -6.760 48.671 1.00 68.50 206 GLU A N 1
ATOM 1724 C CA . GLU A 1 206 ? -25.371 -7.822 49.667 1.00 68.50 206 GLU A CA 1
ATOM 1725 C C . GLU A 1 206 ? -25.136 -7.245 51.069 1.00 68.50 206 GLU A C 1
ATOM 1727 O O . GLU A 1 206 ? -25.754 -7.698 52.033 1.00 68.50 206 GLU A O 1
ATOM 1732 N N . ALA A 1 207 ? -24.317 -6.197 51.186 1.00 48.44 207 ALA A N 1
ATOM 1733 C CA . ALA A 1 207 ? -24.070 -5.498 52.443 1.00 48.44 207 ALA A CA 1
ATOM 1734 C C . ALA A 1 207 ? -25.328 -4.793 52.976 1.00 48.44 207 ALA A C 1
ATOM 1736 O O . ALA A 1 207 ? -25.590 -4.843 54.178 1.00 48.44 207 ALA A O 1
ATOM 1737 N N . ILE A 1 208 ? -26.143 -4.185 52.107 1.00 54.69 208 ILE A N 1
ATOM 1738 C CA . ILE A 1 208 ? -27.434 -3.585 52.481 1.00 54.69 208 ILE A CA 1
ATOM 1739 C C . ILE A 1 208 ? -28.402 -4.656 52.994 1.00 54.69 208 ILE A C 1
ATOM 1741 O O . ILE A 1 208 ? -29.060 -4.444 54.014 1.00 54.69 208 ILE A O 1
ATOM 1745 N N . GLU A 1 209 ? -28.497 -5.809 52.329 1.00 62.06 209 GLU A N 1
ATOM 1746 C CA . GLU A 1 209 ? -29.323 -6.925 52.806 1.00 62.06 209 GLU A CA 1
ATOM 1747 C C . GLU A 1 209 ? -28.806 -7.479 54.139 1.00 62.06 209 GLU A C 1
ATOM 1749 O O . GLU A 1 209 ? -29.587 -7.669 55.072 1.00 62.06 209 GLU A O 1
ATOM 1754 N N . MET A 1 210 ? -27.489 -7.633 54.294 1.00 59.44 210 MET A N 1
ATOM 1755 C CA . MET A 1 210 ? -26.875 -8.034 55.561 1.00 59.44 210 MET A CA 1
ATOM 1756 C C . MET A 1 210 ? -27.174 -7.027 56.680 1.00 59.44 210 MET A C 1
ATOM 1758 O O . MET A 1 210 ? -27.536 -7.425 57.788 1.00 59.44 210 MET A O 1
ATOM 1762 N N . ALA A 1 211 ? -27.096 -5.727 56.392 1.00 44.59 211 ALA A N 1
ATOM 1763 C CA . ALA A 1 211 ? -27.429 -4.668 57.337 1.00 44.59 211 ALA A CA 1
ATOM 1764 C C . ALA A 1 211 ? -28.914 -4.701 57.727 1.00 44.59 211 ALA A C 1
ATOM 1766 O O . ALA A 1 211 ? -29.236 -4.591 58.908 1.00 44.59 211 ALA A O 1
ATOM 1767 N N . LYS A 1 212 ? -29.829 -4.925 56.775 1.00 59.25 212 LYS A N 1
ATOM 1768 C CA . LYS A 1 212 ? -31.259 -5.120 57.072 1.00 59.25 212 LYS A CA 1
ATOM 1769 C C . LYS A 1 212 ? -31.491 -6.341 57.956 1.00 59.25 212 LYS A C 1
ATOM 1771 O O . LYS A 1 212 ? -32.303 -6.269 58.877 1.00 59.25 212 LYS A O 1
ATOM 1776 N N . VAL A 1 213 ? -30.801 -7.451 57.695 1.00 64.31 213 VAL A N 1
ATOM 1777 C CA . VAL A 1 213 ? -30.887 -8.657 58.531 1.00 64.31 213 VAL A CA 1
ATOM 1778 C C . VAL A 1 213 ? -30.382 -8.365 59.942 1.00 64.31 213 VAL A C 1
ATOM 1780 O O . VAL A 1 213 ? -31.063 -8.719 60.900 1.00 64.31 213 VAL A O 1
ATOM 1783 N N . ALA A 1 214 ? -29.251 -7.671 60.081 1.00 51.94 214 ALA A N 1
ATOM 1784 C CA . ALA A 1 214 ? -28.680 -7.299 61.373 1.00 51.94 214 ALA A CA 1
ATOM 1785 C C . ALA A 1 214 ? -29.586 -6.342 62.169 1.00 51.94 214 ALA A C 1
ATOM 1787 O O . ALA A 1 214 ? -29.827 -6.577 63.350 1.00 51.94 214 ALA A O 1
ATOM 1788 N N . ILE A 1 215 ? -30.142 -5.308 61.525 1.00 57.75 215 ILE A N 1
ATOM 1789 C CA . ILE A 1 215 ? -31.067 -4.345 62.153 1.00 57.75 215 ILE A CA 1
ATOM 1790 C C . ILE A 1 215 ? -32.323 -5.049 62.678 1.00 57.75 215 ILE A C 1
ATOM 1792 O O . ILE A 1 215 ? -32.792 -4.748 63.771 1.00 57.75 215 ILE A O 1
ATOM 1796 N N . ASN A 1 216 ? -32.860 -6.008 61.922 1.00 65.19 216 ASN A N 1
ATOM 1797 C CA . ASN A 1 216 ? -34.076 -6.731 62.298 1.00 65.19 216 ASN A CA 1
ATOM 1798 C C . ASN A 1 216 ? -33.799 -7.993 63.133 1.00 65.19 216 ASN A C 1
ATOM 1800 O O . ASN A 1 216 ? -34.737 -8.710 63.491 1.00 65.19 216 ASN A O 1
ATOM 1804 N N . LEU A 1 217 ? -32.534 -8.275 63.462 1.00 52.75 217 LEU A N 1
ATOM 1805 C CA . LEU A 1 217 ? -32.115 -9.520 64.104 1.00 52.75 217 LEU A CA 1
ATOM 1806 C C . LEU A 1 217 ? -32.793 -9.726 65.460 1.00 52.75 217 LEU A C 1
ATOM 1808 O O . LEU A 1 217 ? -33.303 -10.809 65.736 1.00 52.75 217 LEU A O 1
ATOM 1812 N N . GLU A 1 218 ? -32.860 -8.683 66.287 1.00 50.50 218 GLU A N 1
ATOM 1813 C CA . GLU A 1 218 ? -33.544 -8.730 67.584 1.00 50.50 218 GLU A CA 1
ATOM 1814 C C . GLU A 1 218 ? -35.028 -9.091 67.421 1.00 50.50 218 GLU A C 1
ATOM 1816 O O . GLU A 1 218 ? -35.578 -9.897 68.171 1.00 50.50 218 GLU A O 1
ATOM 1821 N N . GLN A 1 219 ? -35.670 -8.556 66.383 1.00 66.50 219 GLN A N 1
ATOM 1822 C CA . GLN A 1 219 ? -37.076 -8.789 66.082 1.00 66.50 219 GLN A CA 1
ATOM 1823 C C . GLN A 1 219 ? -37.323 -10.215 65.566 1.00 66.50 219 GLN A C 1
ATOM 1825 O O . GLN A 1 219 ? -38.319 -10.832 65.947 1.00 66.50 219 GLN A O 1
ATOM 1830 N N . TYR A 1 220 ? -36.389 -10.769 64.783 1.00 67.38 220 TYR A N 1
ATOM 1831 C CA . TYR A 1 220 ? -36.392 -12.176 64.370 1.00 67.38 220 TYR A CA 1
ATOM 1832 C C . TYR A 1 220 ? -36.164 -13.140 65.541 1.00 67.38 220 TYR A C 1
ATOM 1834 O O . TYR A 1 220 ? -36.760 -14.216 65.573 1.00 67.38 220 TYR A O 1
ATOM 1842 N N . LEU A 1 221 ? -35.334 -12.762 66.517 1.00 63.00 221 LEU A N 1
ATOM 1843 C CA . LEU A 1 221 ? -35.008 -13.594 67.680 1.00 63.00 221 LEU A CA 1
ATOM 1844 C C . LEU A 1 221 ? -36.021 -13.467 68.828 1.00 63.00 221 LEU A C 1
ATOM 1846 O O . LEU A 1 221 ? -36.115 -14.368 69.662 1.00 63.00 221 LEU A O 1
ATOM 1850 N N . LYS A 1 222 ? -36.829 -12.401 68.859 1.00 59.75 222 LYS A N 1
ATOM 1851 C CA . LYS A 1 222 ? -37.838 -12.127 69.896 1.00 59.75 222 LYS A CA 1
ATOM 1852 C C . LYS A 1 222 ? -38.780 -13.307 70.212 1.00 59.75 222 LYS A C 1
ATOM 1854 O O . LYS A 1 222 ? -39.001 -13.562 71.397 1.00 59.75 222 LYS A O 1
ATOM 1859 N N . PRO A 1 223 ? -39.315 -14.070 69.235 1.00 68.25 223 PRO A N 1
ATOM 1860 C CA . PRO A 1 223 ? -40.163 -15.231 69.522 1.00 68.25 223 PRO A CA 1
ATOM 1861 C C . PRO A 1 223 ? -39.402 -16.366 70.219 1.00 68.25 223 PRO A C 1
ATOM 1863 O O . PRO A 1 223 ? -39.958 -17.042 71.078 1.00 68.25 223 PRO A O 1
ATOM 1866 N N . ILE A 1 224 ? -38.126 -16.557 69.874 1.00 70.31 224 ILE A N 1
ATOM 1867 C CA . ILE A 1 224 ? -37.258 -17.600 70.437 1.00 70.31 224 ILE A CA 1
ATOM 1868 C C . ILE A 1 224 ? -36.857 -17.221 71.866 1.00 70.31 224 ILE A C 1
ATOM 1870 O O . ILE A 1 224 ? -36.986 -18.028 72.782 1.00 70.31 224 ILE A O 1
ATOM 1874 N N . ILE A 1 225 ? -36.455 -15.966 72.081 1.00 59.81 225 ILE A N 1
ATOM 1875 C CA . ILE A 1 225 ? -36.148 -15.429 73.415 1.00 59.81 225 ILE A CA 1
ATOM 1876 C C . ILE A 1 225 ? -37.383 -15.523 74.329 1.00 59.81 225 ILE A C 1
ATOM 1878 O O . ILE A 1 225 ? -37.266 -15.923 75.486 1.00 59.81 225 ILE A O 1
ATOM 1882 N N . GLY A 1 226 ? -38.584 -15.261 73.801 1.00 61.00 226 GLY A N 1
ATOM 1883 C CA . GLY A 1 226 ? -39.840 -15.449 74.534 1.00 61.00 226 GLY A CA 1
ATOM 1884 C C . GLY A 1 226 ? -40.116 -16.905 74.939 1.00 61.00 226 GLY A C 1
ATOM 1885 O O . GLY A 1 226 ? -40.622 -17.150 76.033 1.00 61.00 226 GLY A O 1
ATOM 1886 N N . GLN A 1 227 ? -39.743 -17.883 74.106 1.00 69.88 227 GLN A N 1
ATOM 1887 C CA . GLN A 1 227 ? -39.845 -19.309 74.454 1.00 69.88 227 GLN A CA 1
ATOM 1888 C C . GLN A 1 227 ? -38.866 -19.703 75.568 1.00 69.88 227 GLN A C 1
ATOM 1890 O O . GLN A 1 227 ? -39.233 -20.476 76.453 1.00 69.88 227 GLN A O 1
ATOM 1895 N N . PHE A 1 228 ? -37.654 -19.142 75.570 1.00 58.84 228 PHE A N 1
ATOM 1896 C CA . PHE A 1 228 ? -36.692 -19.342 76.656 1.00 58.84 228 PHE A CA 1
ATOM 1897 C C . PHE A 1 228 ? -37.164 -18.723 77.971 1.00 58.84 228 PHE A C 1
ATOM 1899 O O . PHE A 1 228 ? -37.055 -19.371 79.008 1.00 58.84 228 PHE A O 1
ATOM 1906 N N . GLN A 1 229 ? -37.756 -17.527 77.937 1.00 58.16 229 GLN A N 1
ATOM 1907 C CA . GLN A 1 229 ? -38.327 -16.911 79.134 1.00 58.16 229 GLN A CA 1
ATOM 1908 C C . GLN A 1 229 ? -39.468 -17.763 79.711 1.00 58.16 229 GLN A C 1
ATOM 1910 O O . GLN A 1 229 ? -39.471 -18.060 80.900 1.00 58.16 229 GLN A O 1
ATOM 1915 N N . GLY A 1 230 ? -40.369 -18.270 78.862 1.00 65.06 230 GLY A N 1
ATOM 1916 C CA . GLY A 1 230 ? -41.433 -19.179 79.301 1.00 65.06 230 GLY A CA 1
ATOM 1917 C C . GLY A 1 230 ? -40.923 -20.517 79.860 1.00 65.06 230 GLY A C 1
ATOM 1918 O O . GLY A 1 230 ? -41.572 -21.110 80.722 1.00 65.06 230 GLY A O 1
ATOM 1919 N N . LEU A 1 231 ? -39.764 -21.000 79.401 1.00 58.44 231 LEU A N 1
ATOM 1920 C CA . LEU A 1 231 ? -39.085 -22.166 79.978 1.00 58.44 231 LEU A CA 1
ATOM 1921 C C . LEU A 1 231 ? -38.460 -21.846 81.341 1.00 58.44 231 LEU A C 1
ATOM 1923 O O . LEU A 1 231 ? -38.628 -22.632 82.271 1.00 58.44 231 LEU A O 1
ATOM 1927 N N . ILE A 1 232 ? -37.797 -20.695 81.480 1.00 59.12 232 ILE A N 1
ATOM 1928 C CA . ILE A 1 232 ? -37.231 -20.222 82.752 1.00 59.12 232 ILE A CA 1
ATOM 1929 C C . ILE A 1 232 ? -38.342 -20.055 83.792 1.00 59.12 232 ILE A C 1
ATOM 1931 O O . ILE A 1 232 ? -38.227 -20.588 84.893 1.00 59.12 232 ILE A O 1
ATOM 1935 N N . ASP A 1 233 ? -39.452 -19.415 83.428 1.00 64.31 233 ASP A N 1
ATOM 1936 C CA . ASP A 1 233 ? -40.585 -19.204 84.330 1.00 64.31 233 ASP A CA 1
ATOM 1937 C C . ASP A 1 233 ? -41.190 -20.542 84.786 1.00 64.31 233 ASP A C 1
ATOM 1939 O O . ASP A 1 233 ? -41.505 -20.722 85.964 1.00 64.31 233 ASP A O 1
ATOM 1943 N N . ARG A 1 234 ? -41.285 -21.537 83.891 1.00 62.94 234 ARG A N 1
ATOM 1944 C CA . ARG A 1 234 ? -41.729 -22.897 84.249 1.00 62.94 234 ARG A CA 1
ATOM 1945 C C . ARG A 1 234 ? -40.768 -23.588 85.213 1.00 62.94 234 ARG A C 1
ATOM 1947 O O . ARG A 1 234 ? -41.235 -24.210 86.161 1.00 62.94 234 ARG A O 1
ATOM 1954 N N . VAL A 1 235 ? -39.458 -23.466 85.006 1.00 58.28 235 VAL A N 1
ATOM 1955 C CA . VAL A 1 235 ? -38.443 -24.029 85.912 1.00 58.28 235 VAL A CA 1
ATOM 1956 C C . VAL A 1 235 ? -38.512 -23.361 87.288 1.00 58.28 235 VAL A C 1
ATOM 1958 O O . VAL A 1 235 ? -38.572 -24.062 88.292 1.00 58.28 235 VAL A O 1
ATOM 1961 N N . VAL A 1 236 ? -38.616 -22.030 87.345 1.00 58.22 236 VAL A N 1
ATOM 1962 C CA . VAL A 1 236 ? -38.762 -21.268 88.599 1.00 58.22 236 VAL A CA 1
ATOM 1963 C C . VAL A 1 236 ? -40.051 -21.641 89.341 1.00 58.22 236 VAL A C 1
ATOM 1965 O O . VAL A 1 236 ? -40.051 -21.759 90.566 1.00 58.22 236 VAL A O 1
ATOM 1968 N N . THR A 1 237 ? -41.151 -21.878 88.621 1.00 60.88 237 THR A N 1
ATOM 1969 C CA . THR A 1 237 ? -42.430 -22.290 89.227 1.00 60.88 237 THR A CA 1
ATOM 1970 C C . THR A 1 237 ? -42.362 -23.712 89.791 1.00 60.88 237 THR A C 1
ATOM 1972 O O . THR A 1 237 ? -42.898 -23.976 90.867 1.00 60.88 237 THR A O 1
ATOM 1975 N N . ILE A 1 238 ? -41.684 -24.627 89.090 1.00 60.78 238 ILE A N 1
ATOM 1976 C CA . ILE A 1 238 ? -41.434 -25.989 89.578 1.00 60.78 238 ILE A CA 1
ATOM 1977 C C . ILE A 1 238 ? -40.592 -25.931 90.854 1.00 60.78 238 ILE A C 1
ATOM 1979 O O . ILE A 1 238 ? -40.997 -26.515 91.854 1.00 60.78 238 ILE A O 1
ATOM 1983 N N . ASP A 1 239 ? -39.505 -25.157 90.850 1.00 53.47 239 ASP A N 1
ATOM 1984 C CA . ASP A 1 239 ? -38.571 -25.056 91.975 1.00 53.47 239 ASP A CA 1
ATOM 1985 C C . ASP A 1 239 ? -39.226 -24.436 93.227 1.00 53.47 239 ASP A C 1
ATOM 1987 O O . ASP A 1 239 ? -39.073 -24.918 94.355 1.00 53.47 239 ASP A O 1
ATOM 1991 N N . SER A 1 240 ? -40.073 -23.424 93.013 1.00 55.41 240 SER A N 1
ATOM 1992 C CA . SER A 1 240 ? -40.888 -22.795 94.059 1.00 55.41 240 SER A CA 1
ATOM 1993 C C . SER A 1 240 ? -41.876 -23.782 94.694 1.00 55.41 240 SER A C 1
ATOM 1995 O O . SER A 1 240 ? -42.030 -23.797 95.915 1.00 55.41 240 SER A O 1
ATOM 1997 N N . ASN A 1 241 ? -42.515 -24.644 93.896 1.00 54.09 241 ASN A N 1
ATOM 1998 C CA . ASN A 1 241 ? -43.448 -25.655 94.401 1.00 54.09 241 ASN A CA 1
ATOM 1999 C C . ASN A 1 241 ? -42.734 -26.795 95.149 1.00 54.09 241 ASN A C 1
ATOM 2001 O O . ASN A 1 241 ? -43.235 -27.241 96.183 1.00 54.09 241 ASN A O 1
ATOM 2005 N N . SER A 1 242 ? -41.537 -27.207 94.720 1.00 51.50 242 SER A N 1
ATOM 2006 C CA . SER A 1 242 ? -40.719 -28.181 95.460 1.00 51.50 242 SER A CA 1
ATOM 2007 C C . SER A 1 242 ? -40.183 -27.639 96.792 1.00 51.50 242 SER A C 1
ATOM 2009 O O . SER A 1 242 ? -40.037 -28.400 97.751 1.00 51.50 242 SER A O 1
ATOM 2011 N N . HIS A 1 243 ? -39.966 -26.325 96.922 1.00 47.97 243 HIS A N 1
ATOM 2012 C CA . HIS A 1 243 ? -39.612 -25.712 98.208 1.00 47.97 243 HIS A CA 1
ATOM 2013 C C . HIS A 1 243 ? -40.791 -25.595 99.193 1.00 47.97 243 HIS A C 1
ATOM 2015 O O . HIS A 1 243 ? -40.565 -25.594 100.407 1.00 47.97 243 HIS A O 1
ATOM 2021 N N . PHE A 1 244 ? -42.039 -25.547 98.714 1.00 46.56 244 PHE A N 1
ATOM 2022 C CA . PHE A 1 244 ? -43.227 -25.555 99.578 1.00 46.56 244 PHE A CA 1
ATOM 2023 C C . PHE A 1 244 ? -43.643 -26.959 100.043 1.00 46.56 244 PHE A C 1
ATOM 2025 O O . PHE A 1 244 ? -44.187 -27.085 101.143 1.00 46.56 244 PHE A O 1
ATOM 2032 N N . GLU A 1 245 ? -43.336 -28.018 99.288 1.00 44.97 245 GLU A N 1
ATOM 2033 C CA . GLU A 1 245 ? -43.546 -29.398 99.756 1.00 44.97 245 GLU A CA 1
ATOM 2034 C C . GLU A 1 245 ? -42.527 -29.832 100.823 1.00 44.97 245 GLU A C 1
ATOM 2036 O O . GLU A 1 245 ? -42.868 -30.614 101.710 1.00 44.97 245 GLU A O 1
ATOM 2041 N N . ASN A 1 246 ? -41.324 -29.248 100.844 1.00 42.97 246 ASN A N 1
ATOM 2042 C CA . ASN A 1 246 ? -40.295 -29.575 101.842 1.00 42.97 246 ASN A CA 1
ATOM 2043 C C . ASN A 1 246 ? -40.448 -28.834 103.193 1.00 42.97 246 ASN A C 1
ATOM 2045 O O . ASN A 1 246 ? -39.622 -29.001 104.085 1.00 42.97 246 ASN A O 1
ATOM 2049 N N . LYS A 1 247 ? -41.501 -28.018 103.366 1.00 41.62 247 LYS A N 1
ATOM 2050 C CA . LYS A 1 247 ? -41.893 -27.400 104.655 1.00 41.62 247 LYS A CA 1
ATOM 2051 C C . LYS A 1 247 ? -43.160 -28.011 105.274 1.00 41.62 247 LYS A C 1
ATOM 2053 O O . LYS A 1 247 ? -43.631 -27.518 106.297 1.00 41.62 247 LYS A O 1
ATOM 2058 N N . ARG A 1 248 ? -43.725 -29.065 104.671 1.00 42.97 248 ARG A N 1
ATOM 2059 C CA . ARG A 1 248 ? -44.878 -29.821 105.204 1.00 42.97 248 ARG A CA 1
ATOM 2060 C C . ARG A 1 248 ? -44.591 -31.322 105.353 1.00 42.97 248 ARG A C 1
ATOM 2062 O O . ARG A 1 248 ? -45.462 -32.147 105.077 1.00 42.97 248 ARG A O 1
ATOM 2069 N N . ARG A 1 249 ? -43.389 -31.674 105.802 1.00 37.91 249 ARG A N 1
ATOM 2070 C CA . ARG A 1 249 ? -43.088 -32.982 106.392 1.00 37.91 249 ARG A CA 1
ATOM 2071 C C . ARG A 1 249 ? -42.306 -32.799 107.677 1.00 37.91 249 ARG A C 1
ATOM 2073 O O . ARG A 1 249 ? -41.444 -31.896 107.693 1.00 37.91 249 ARG A O 1
#

Radius of gyration: 45.4 Å; chains: 1; bounding box: 80×46×160 Å

Foldseek 3Di:
DDPPQDWDDDDPDIDGDLDPDDPVLVVLVVLLVVLVVCLVVQWDWDQPDPNPDTDTDGHDPVRSLVSVVVNLVSLVVNLVVLVVSLVVLVVRLVVVLVVLVVVLVVVVVVLVVVVVVLVVCCVVDPDPVVNVVSVVVVVVSVVVNVVSVVVSVVSNVVSVVVNVVSVVVNVVSVVVVVVSVVVVVVSVVVVVVVVVVVVVVVVVVVVVVVVVCVVCVCVVCVVVVVVVVVVVVVVVVVVVVVVVVVVVD

Organism: NCBI:txid2497681

Sequence (249 aa):
MAEETAKIKLYRKTYQLPQLNRPDLLVLQDQIQERQQLIKTGKRVRNTWLGLRKKEEPLNFEETFQELERLVKDYNQLIRFLTDHKDEYWRFFLELTEEIKEVVAVKCQKLAETERKRQSLENSIGSAELRDTLRLQKQQIFRTVILVGRASLLMLKKIDLISESIQKLAEDQDTQKQVFSKMIGELNGYKQVYQLQLELDSLEKEAIEMAKVAINLEQYLKPIIGQFQGLIDRVVTIDSNSHFENKRR

Secondary structure (DSSP, 8-state):
----PPEEEETTEEEEPPPS--HHHHHHHHHHHHHHHHHHHTEEEEEETTTTEEEEEEPPHHHHHHHHHHHHHHHHHHHHHHHHHHHHHHHHHHHHHHHHHHHHHHHHHHHHHHHHHHHHHHHH---HHHHHHHHHHHHHHHHHHHHHHHHHHHHHHHHHHHHHHHHHHHHHHHHHHHHHHHHHHHHHHHHHHHHHHHHHHHHHHHHHHHHHHHHTHHHHHHHHHHHHHHHHHHHHHHHHHHHHHTT--

pLDDT: mean 70.37, std 11.97, range [37.28, 94.19]